Protein AF-0000000066667433 (afdb_homodimer)

Sequence (376 aa):
MRKLKLQVQTTVDGYMAGPNGEMDWMTFPWTNDVGAYITKIMEPVDTIVLGRNLAEGFIPTWASRTPEDGEDQETIDWMNNTPKVVISNSLTESPWENATVAGGDLAKIINDLKSQPGGDLIVYGGGTLVSALLAAELIDEIHLFVNATAIGTGLPVFAPGAYQRLRAVGATPFDCGIIALHFEPQRSMRKLKLQVQTTVDGYMAGPNGEMDWMTFPWTNDVGAYITKIMEPVDTIVLGRNLAEGFIPTWASRTPEDGEDQETIDWMNNTPKVVISNSLTESPWENATVAGGDLAKIINDLKSQPGGDLIVYGGGTLVSALLAAELIDEIHLFVNATAIGTGLPVFAPGAYQRLRAVGATPFDCGIIALHFEPQRS

Secondary structure (DSSP, 8-state):
-PPEEEEEEE-TTSEEE-TT---TT---SPPHHHHHHHHHHHTTEEEEEEEHHHHHHHHHHHHH--GGGT--HHHHHHHHHS-EEEE-SS-SS-SSTTEEEE-S-HHHHHHHHHHSSSSEEEE---HHHHHHHHHTT--SEEEEEE-SEE-SSSEESSPTT--EEEEEEEEEE-TTS-EEEEEEE---/-PPEEEEEEE-TTSEEE-TT---TT---SPPHHHHHHHHHHHTTEEEEEEEHHHHHHHHHHHHH--GGGT--HHHHHHHHHS-EEEE-SS-SS-SSTTEEEE-S-HHHHHHHHHHSSSSEEEE---HHHHHHHHHTT--SEEEEEE-SEE-SSSEESSPTT--EEEEEEEEEE-TTS-EEEEEEE---

Radius of gyration: 22.84 Å; Cα contacts (8 Å, |Δi|>4): 811; chains: 2; bounding box: 44×68×52 Å

Organism: Nocardia brasiliensis (strain ATCC 700358 / HUJEG-1) (NCBI:txid1133849)

pLDDT: mean 95.88, std 4.21, range [58.88, 98.88]

Foldseek 3Di:
DAAEEEAAEAAPVFARAFAVRHDVLDFDDFDVVVVVVVCVVCVQAQEEEEEDVCCVVPQVVLVPDDVVVVDDPVVSCSSNQRAYEYEDPVDPADPGPNYGYDYDDPQVVLVVVRPDDGGHYYYHDDLVNQQVCVLVVRHFKYKYWYRHDDDPHRRGNHDPPDDWAWAWDDWDAGPSGIIITMIGTDDD/DAAEEEDAEAAPVFARAFAVRHDVLDFDDADVVVVVVVCVVCVQAQEEEEEPVCCVVPQVVLVPDDVVVVDDPVVSCSSNQRAYEYEDPVDPADPGPNYGYDYDDPLVVLVVVRPDDGGHYYYHDDLVVQQVCVLVVSHFKYKYWYRHDDDPHRRGNHDPPDDWAWAWDDWDAGPRGIIITMIGTDDD

InterPro domains:
  IPR002734 Bacterial bifunctional deaminase-reductase, C-terminal [PF01872] (3-179)
  IPR024072 Dihydrofolate reductase-like domain superfamily [G3DSA:3.40.430.10] (2-183)
  IPR024072 Dihydrofolate reductase-like domain superfamily [SSF53597] (2-186)
  IPR050765 Riboflavin Biosynthesis HTP Reductase [PTHR38011] (2-162)

Structure (mmCIF, N/CA/C/O backbone):
data_AF-0000000066667433-model_v1
#
loop_
_entity.id
_entity.type
_entity.pdbx_description
1 polymer 'Bifunctional deaminase-reductase-like protein'
#
loop_
_atom_site.group_PDB
_atom_site.id
_atom_site.type_symbol
_atom_site.label_atom_id
_atom_site.label_alt_id
_atom_site.label_comp_id
_atom_site.label_asym_id
_atom_site.label_entity_id
_atom_site.label_seq_id
_atom_site.pdbx_PDB_ins_code
_atom_site.Cartn_x
_atom_site.Cartn_y
_atom_site.Cartn_z
_atom_site.occupancy
_atom_site.B_iso_or_equiv
_atom_site.auth_seq_id
_atom_site.auth_comp_id
_atom_site.auth_asym_id
_atom_site.auth_atom_id
_atom_site.pdbx_PDB_model_num
ATOM 1 N N . MET A 1 1 ? -16.281 -24.266 -1.059 1 89.81 1 MET A N 1
ATOM 2 C CA . MET A 1 1 ? -15.625 -23.953 -2.328 1 89.81 1 MET A CA 1
ATOM 3 C C . MET A 1 1 ? -14.164 -23.594 -2.111 1 89.81 1 MET A C 1
ATOM 5 O O . MET A 1 1 ? -13.82 -22.969 -1.101 1 89.81 1 MET A O 1
ATOM 9 N N . ARG A 1 2 ? -13.242 -24.016 -3.025 1 97.44 2 ARG A N 1
ATOM 10 C CA . ARG A 1 2 ? -11.82 -23.719 -2.984 1 97.44 2 ARG A CA 1
ATOM 11 C C . ARG A 1 2 ? -11.586 -22.203 -3.043 1 97.44 2 ARG A C 1
ATOM 13 O O . ARG A 1 2 ? -12.359 -21.469 -3.672 1 97.44 2 ARG A O 1
ATOM 20 N N . LYS A 1 3 ? -10.602 -21.766 -2.42 1 98.38 3 LYS A N 1
ATOM 21 C CA . LYS A 1 3 ? -10.258 -20.344 -2.486 1 98.38 3 LYS A CA 1
ATOM 22 C C . LYS A 1 3 ? -9.234 -20.094 -3.59 1 98.38 3 LYS A C 1
ATOM 24 O O . LYS A 1 3 ? -8.391 -20.938 -3.877 1 98.38 3 LYS A O 1
ATOM 29 N N . LEU A 1 4 ? -9.344 -18.984 -4.191 1 98.81 4 LEU A N 1
ATOM 30 C CA . LEU A 1 4 ? -8.305 -18.453 -5.062 1 98.81 4 LEU A CA 1
ATOM 31 C C . LEU A 1 4 ? -7.523 -17.344 -4.363 1 98.81 4 LEU A C 1
ATOM 33 O O . LEU A 1 4 ? -8.094 -16.297 -4.012 1 98.81 4 LEU A O 1
ATOM 37 N N . LYS A 1 5 ? -6.238 -17.578 -4.195 1 98.88 5 LYS A N 1
ATOM 38 C CA . LYS A 1 5 ? -5.352 -16.641 -3.516 1 98.88 5 LYS A CA 1
ATOM 39 C C . LYS A 1 5 ? -4.488 -15.867 -4.516 1 98.88 5 LYS A C 1
ATOM 41 O O . LYS A 1 5 ? -3.998 -16.453 -5.488 1 98.88 5 LYS A O 1
ATOM 46 N N . LEU A 1 6 ? -4.363 -14.641 -4.273 1 98.75 6 LEU A N 1
ATOM 47 C CA . LEU A 1 6 ? -3.402 -13.812 -4.992 1 98.75 6 LEU A CA 1
ATOM 48 C C . LEU A 1 6 ? -2.164 -13.547 -4.141 1 98.75 6 LEU A C 1
ATOM 50 O O . LEU A 1 6 ? -2.277 -13.141 -2.982 1 98.75 6 LEU A O 1
ATOM 54 N N . GLN A 1 7 ? -1.044 -13.836 -4.629 1 98.69 7 GLN A N 1
ATOM 55 C CA . GLN A 1 7 ? 0.238 -13.469 -4.035 1 98.69 7 GLN A CA 1
ATOM 56 C C . GLN A 1 7 ? 1.106 -12.711 -5.035 1 98.69 7 GLN A C 1
ATOM 58 O O . GLN A 1 7 ? 1.593 -13.289 -6.008 1 98.69 7 GLN A O 1
ATOM 63 N N . VAL A 1 8 ? 1.365 -11.422 -4.801 1 98.06 8 VAL A N 1
ATOM 64 C CA . VAL A 1 8 ? 2.158 -10.656 -5.754 1 98.06 8 VAL A CA 1
ATOM 65 C C . VAL A 1 8 ? 3.072 -9.688 -5.008 1 98.06 8 VAL A C 1
ATOM 67 O O . VAL A 1 8 ? 2.756 -9.258 -3.895 1 98.06 8 VAL A O 1
ATOM 70 N N . GLN A 1 9 ? 4.223 -9.469 -5.602 1 97.88 9 GLN A N 1
ATOM 71 C CA . GLN A 1 9 ? 5.078 -8.359 -5.184 1 97.88 9 GLN A CA 1
ATOM 72 C C . GLN A 1 9 ? 4.523 -7.023 -5.668 1 97.88 9 GLN A C 1
ATOM 74 O O . GLN A 1 9 ? 4.035 -6.922 -6.797 1 97.88 9 GLN A O 1
ATOM 79 N N . THR A 1 10 ? 4.594 -6.016 -4.828 1 98.19 10 THR A N 1
ATOM 80 C CA . THR A 1 10 ? 4.098 -4.703 -5.223 1 98.19 10 THR A CA 1
ATOM 81 C C . THR A 1 10 ? 5.012 -3.6 -4.703 1 98.19 10 THR A C 1
ATOM 83 O O . THR A 1 10 ? 5.73 -3.793 -3.721 1 98.19 10 THR A O 1
ATOM 86 N N . THR A 1 11 ? 5.012 -2.482 -5.445 1 98 11 THR A N 1
ATOM 87 C CA . THR A 1 11 ? 5.559 -1.239 -4.91 1 98 11 THR A CA 1
ATOM 88 C C . THR A 1 11 ? 4.621 -0.643 -3.863 1 98 11 THR A C 1
ATOM 90 O O . THR A 1 11 ? 3.477 -1.081 -3.725 1 98 11 THR A O 1
ATOM 93 N N . VAL A 1 12 ? 5.105 0.342 -3.129 1 98 12 VAL A N 1
ATOM 94 C CA . VAL A 1 12 ? 4.316 0.995 -2.09 1 98 12 VAL A CA 1
ATOM 95 C C . VAL A 1 12 ? 3.094 1.667 -2.713 1 98 12 VAL A C 1
ATOM 97 O O . VAL A 1 12 ? 2.029 1.731 -2.094 1 98 12 VAL A O 1
ATOM 100 N N . ASP A 1 13 ? 3.254 2.117 -3.934 1 96.88 13 ASP A N 1
ATOM 101 C CA . ASP A 1 13 ? 2.186 2.854 -4.598 1 96.88 13 ASP A CA 1
ATOM 102 C C . ASP A 1 13 ? 1.361 1.936 -5.5 1 96.88 13 ASP A C 1
ATOM 104 O O . ASP A 1 13 ? 0.589 2.408 -6.336 1 96.88 13 ASP A O 1
ATOM 108 N N . GLY A 1 14 ? 1.491 0.58 -5.406 1 96.31 14 GLY A N 1
ATOM 109 C CA . GLY A 1 14 ? 0.438 -0.327 -5.836 1 96.31 14 GLY A CA 1
ATOM 110 C C . GLY A 1 14 ? 0.705 -0.952 -7.191 1 96.31 14 GLY A C 1
ATOM 111 O O . GLY A 1 14 ? -0.211 -1.468 -7.832 1 96.31 14 GLY A O 1
ATOM 112 N N . TYR A 1 15 ? 1.963 -0.914 -7.633 1 96.25 15 TYR A N 1
ATOM 113 C CA . TYR A 1 15 ? 2.273 -1.488 -8.938 1 96.25 15 TYR A CA 1
ATOM 114 C C . TYR A 1 15 ? 2.965 -2.838 -8.789 1 96.25 15 TYR A C 1
ATOM 116 O O . TYR A 1 15 ? 3.814 -3.014 -7.914 1 96.25 15 TYR A O 1
ATOM 124 N N . MET A 1 16 ? 2.584 -3.771 -9.641 1 96.44 16 MET A N 1
ATOM 125 C CA . MET A 1 16 ? 3.217 -5.086 -9.602 1 96.44 16 MET A CA 1
ATOM 126 C C . MET A 1 16 ? 4.375 -5.164 -10.594 1 96.44 16 MET A C 1
ATOM 128 O O . MET A 1 16 ? 5.137 -6.133 -10.594 1 96.44 16 MET A O 1
ATOM 132 N N . ALA A 1 17 ? 4.473 -4.195 -11.477 1 95.75 17 ALA A N 1
ATOM 133 C CA . ALA A 1 17 ? 5.586 -4.059 -12.414 1 95.75 17 ALA A CA 1
ATOM 134 C C . ALA A 1 17 ? 5.645 -2.648 -12.992 1 95.75 17 ALA A C 1
ATOM 136 O O . ALA A 1 17 ? 4.672 -1.895 -12.906 1 95.75 17 ALA A O 1
ATOM 137 N N . GLY A 1 18 ? 6.824 -2.309 -13.539 1 94.75 18 GLY A N 1
ATOM 138 C CA . GLY A 1 18 ? 6.898 -1.088 -14.328 1 94.75 18 GLY A CA 1
ATOM 139 C C . GLY A 1 18 ? 6.102 -1.158 -15.617 1 94.75 18 GLY A C 1
ATOM 140 O O . GLY A 1 18 ? 5.473 -2.178 -15.906 1 94.75 18 GLY A O 1
ATOM 141 N N . PRO A 1 19 ? 6.129 -0.089 -16.391 1 93.25 19 PRO A N 1
ATOM 142 C CA . PRO A 1 19 ? 5.324 -0.012 -17.609 1 93.25 19 PRO A CA 1
ATOM 143 C C . PRO A 1 19 ? 5.684 -1.095 -18.625 1 93.25 19 PRO A C 1
ATOM 145 O O . PRO A 1 19 ? 4.836 -1.517 -19.422 1 93.25 19 PRO A O 1
ATOM 148 N N . ASN A 1 20 ? 6.895 -1.567 -18.578 1 92.81 20 ASN A N 1
ATOM 149 C CA . ASN A 1 20 ? 7.34 -2.592 -19.516 1 92.81 20 ASN A CA 1
ATOM 150 C C . ASN A 1 20 ? 7.648 -3.906 -18.812 1 92.81 20 ASN A C 1
ATOM 152 O O . ASN A 1 20 ? 8.469 -4.695 -19.281 1 92.81 20 ASN A O 1
ATOM 156 N N . GLY A 1 21 ? 7.074 -3.994 -17.641 1 92.69 21 GLY A N 1
ATOM 157 C CA . GLY A 1 21 ? 7.246 -5.242 -16.922 1 92.69 21 GLY A CA 1
ATOM 158 C C . GLY A 1 21 ? 8.477 -5.246 -16.031 1 92.69 21 GLY A C 1
ATOM 159 O O . GLY A 1 21 ? 8.859 -6.293 -15.492 1 92.69 21 GLY A O 1
ATOM 160 N N . GLU A 1 22 ? 9.156 -4.094 -15.867 1 94.31 22 GLU A N 1
ATOM 161 C CA . GLU A 1 22 ? 10.344 -3.992 -15.031 1 94.31 22 GLU A CA 1
ATOM 162 C C . GLU A 1 22 ? 10.039 -4.379 -13.586 1 94.31 22 GLU A C 1
ATOM 164 O O . GLU A 1 22 ? 8.992 -4.02 -13.055 1 94.31 22 GLU A O 1
ATOM 169 N N . MET A 1 23 ? 11.008 -5.152 -13.008 1 94.81 23 MET A N 1
ATOM 170 C CA . MET A 1 23 ? 10.875 -5.59 -11.617 1 94.81 23 MET A CA 1
ATOM 171 C C . MET A 1 23 ? 12.094 -5.18 -10.797 1 94.81 23 MET A C 1
ATOM 1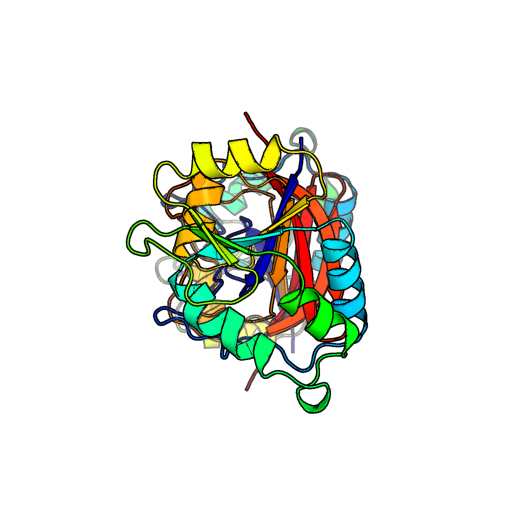73 O O . MET A 1 23 ? 12.391 -5.793 -9.773 1 94.81 23 MET A O 1
ATOM 177 N N . ASP A 1 24 ? 12.852 -4.215 -11.258 1 95.44 24 ASP A N 1
ATOM 178 C CA . ASP A 1 24 ? 14.125 -3.832 -10.656 1 95.44 24 ASP A CA 1
ATOM 179 C C . ASP A 1 24 ? 13.914 -3.109 -9.328 1 95.44 24 ASP A C 1
ATOM 181 O O . ASP A 1 24 ? 14.875 -2.773 -8.633 1 95.44 24 ASP A O 1
ATOM 185 N N . TRP A 1 25 ? 12.703 -2.93 -8.875 1 97 25 TRP A N 1
ATOM 186 C CA . TRP A 1 25 ? 12.367 -2.266 -7.621 1 97 25 TRP A CA 1
ATOM 187 C C . TRP A 1 25 ? 12.258 -3.275 -6.48 1 97 25 TRP A C 1
ATOM 189 O O . TRP A 1 25 ? 12.125 -2.896 -5.316 1 97 25 TRP A O 1
ATOM 199 N N . MET A 1 26 ? 12.32 -4.535 -6.746 1 97 26 MET A N 1
ATOM 200 C CA . MET A 1 26 ? 12.141 -5.59 -5.754 1 97 26 MET A CA 1
ATOM 201 C C . MET A 1 26 ? 13.32 -5.648 -4.793 1 97 26 MET A C 1
ATOM 203 O O . MET A 1 26 ? 14.461 -5.426 -5.195 1 97 26 MET A O 1
ATOM 207 N N . THR A 1 27 ? 12.984 -6.047 -3.604 1 95 27 THR A N 1
ATOM 208 C CA . THR A 1 27 ? 13.977 -6.172 -2.537 1 95 27 THR A CA 1
ATOM 209 C C . THR A 1 27 ? 14.539 -7.59 -2.49 1 95 27 THR A C 1
ATOM 211 O O . THR A 1 27 ? 13.789 -8.555 -2.359 1 95 27 THR A O 1
ATOM 214 N N . PHE A 1 28 ? 15.797 -7.68 -2.547 1 93.12 28 PHE A N 1
ATOM 215 C CA . PHE A 1 28 ? 16.547 -8.914 -2.352 1 93.12 28 PHE A CA 1
ATOM 216 C C . PHE A 1 28 ? 17.781 -8.672 -1.481 1 93.12 28 PHE A C 1
ATOM 218 O O . PHE A 1 28 ? 18.266 -7.543 -1.404 1 93.12 28 PHE A O 1
ATOM 225 N N . PRO A 1 29 ? 18.328 -9.742 -0.828 1 94.12 29 PRO A N 1
ATOM 226 C CA . PRO A 1 29 ? 17.75 -11.086 -0.704 1 94.12 29 PRO A CA 1
ATOM 227 C C . PRO A 1 29 ? 16.578 -11.141 0.274 1 94.12 29 PRO A C 1
ATOM 229 O O . PRO A 1 29 ? 16.516 -10.328 1.203 1 94.12 29 PRO A O 1
ATOM 232 N N . TRP A 1 30 ? 15.758 -12.07 0.082 1 95.12 30 TRP A N 1
ATOM 233 C CA . TRP A 1 30 ? 14.703 -12.352 1.046 1 95.12 30 TRP A CA 1
ATOM 234 C C . TRP A 1 30 ? 15.266 -13.016 2.297 1 95.12 30 TRP A C 1
ATOM 236 O O . TRP A 1 30 ? 16.234 -13.766 2.223 1 95.12 30 TRP A O 1
ATOM 246 N N . THR A 1 31 ? 14.625 -12.68 3.406 1 96.12 31 THR A N 1
ATOM 247 C CA . THR A 1 31 ? 14.969 -13.336 4.664 1 96.12 31 THR A CA 1
ATOM 248 C C . THR A 1 31 ? 14.102 -14.562 4.887 1 96.12 31 THR A C 1
ATOM 250 O O . THR A 1 31 ? 13.102 -14.766 4.184 1 96.12 31 THR A O 1
ATOM 253 N N . ASN A 1 32 ? 14.438 -15.391 5.848 1 95 32 ASN A N 1
ATOM 254 C CA . ASN A 1 32 ? 13.766 -16.656 6.086 1 95 32 ASN A CA 1
ATOM 255 C C . ASN A 1 32 ? 12.289 -16.469 6.43 1 95 32 ASN A C 1
ATOM 257 O O . ASN A 1 32 ? 11.453 -17.312 6.094 1 95 32 ASN A O 1
ATOM 261 N N . ASP A 1 33 ? 12.016 -15.398 7.051 1 97.5 33 ASP A N 1
ATOM 262 C CA . ASP A 1 33 ? 10.648 -15.164 7.492 1 97.5 33 ASP A CA 1
ATOM 263 C C . ASP A 1 33 ? 9.719 -14.953 6.297 1 97.5 33 ASP A C 1
ATOM 265 O O . ASP A 1 33 ? 8.531 -15.305 6.355 1 97.5 33 ASP A O 1
ATOM 269 N N . VAL A 1 34 ? 10.188 -14.422 5.148 1 96.31 34 VAL A N 1
ATOM 270 C CA . VAL A 1 34 ? 9.406 -14.344 3.922 1 96.31 34 VAL A CA 1
ATOM 271 C C . VAL A 1 34 ? 9.047 -15.758 3.453 1 96.31 34 VAL A C 1
ATOM 273 O O . VAL A 1 34 ? 7.887 -16.047 3.164 1 96.31 34 VAL A O 1
ATOM 276 N N . GLY A 1 35 ? 10.078 -16.562 3.41 1 94.81 35 GLY A N 1
ATOM 277 C CA . GLY A 1 35 ? 9.867 -17.938 2.984 1 94.81 35 GLY A CA 1
ATOM 278 C C . GLY A 1 35 ? 8.844 -18.672 3.828 1 94.81 35 GLY A C 1
ATOM 279 O O . GLY A 1 35 ? 7.988 -19.375 3.297 1 94.81 35 GLY A O 1
ATOM 280 N N . ALA A 1 36 ? 8.953 -18.5 5.141 1 96.44 36 ALA A N 1
ATOM 281 C CA . ALA A 1 36 ? 8.008 -19.125 6.055 1 96.44 36 ALA A CA 1
ATOM 282 C C . ALA A 1 36 ? 6.582 -18.656 5.781 1 96.44 36 ALA A C 1
ATOM 284 O O . ALA A 1 36 ? 5.641 -19.453 5.809 1 96.44 36 ALA A O 1
ATOM 285 N N . TYR A 1 37 ? 6.43 -17.438 5.562 1 98 37 TYR A N 1
ATOM 286 C CA . TYR A 1 37 ? 5.129 -16.859 5.25 1 98 37 TYR A CA 1
ATOM 287 C C . TYR A 1 37 ? 4.574 -17.438 3.953 1 98 37 TYR A C 1
ATOM 289 O O . TYR A 1 37 ? 3.41 -17.844 3.896 1 98 37 TYR A O 1
ATOM 297 N N . ILE A 1 38 ? 5.379 -17.484 2.963 1 97.44 38 ILE A N 1
ATOM 298 C CA . ILE A 1 38 ? 4.984 -18 1.653 1 97.44 38 ILE A CA 1
ATOM 299 C C . ILE A 1 38 ? 4.621 -19.484 1.763 1 97.44 38 ILE A C 1
ATOM 301 O O . ILE A 1 38 ? 3.621 -19.922 1.195 1 97.44 38 ILE A O 1
ATOM 305 N N . THR A 1 39 ? 5.41 -20.203 2.516 1 96.81 39 THR A N 1
ATOM 306 C CA . THR A 1 39 ? 5.145 -21.609 2.727 1 96.81 39 THR A CA 1
ATOM 307 C C . THR A 1 39 ? 3.756 -21.828 3.324 1 96.81 39 THR A C 1
ATOM 309 O O . THR A 1 39 ? 3.025 -22.719 2.912 1 96.81 39 THR A O 1
ATOM 312 N N . LYS A 1 40 ? 3.377 -21.016 4.219 1 97.81 40 LYS A N 1
ATOM 313 C CA . LYS A 1 40 ? 2.059 -21.094 4.844 1 97.81 40 LYS A CA 1
ATOM 314 C C . LYS A 1 40 ? 0.951 -20.844 3.824 1 97.81 40 LYS A C 1
ATOM 316 O O . LYS A 1 40 ? -0.092 -21.5 3.855 1 97.81 40 LYS A O 1
ATOM 321 N N . ILE A 1 41 ? 1.139 -19.875 2.928 1 98.12 41 ILE A N 1
ATOM 322 C CA . ILE A 1 41 ? 0.166 -19.578 1.881 1 98.12 41 ILE A CA 1
ATOM 323 C C . ILE A 1 41 ? 0.028 -20.781 0.955 1 98.12 41 ILE A C 1
ATOM 325 O O . ILE A 1 41 ? -1.079 -21.125 0.536 1 98.12 41 ILE A O 1
ATOM 329 N N . MET A 1 42 ? 1.104 -21.422 0.671 1 98.12 42 MET A N 1
ATOM 330 C CA . MET A 1 42 ? 1.188 -22.484 -0.333 1 98.12 42 MET A CA 1
ATOM 331 C C . MET A 1 42 ? 0.627 -23.797 0.209 1 98.12 42 MET A C 1
ATOM 333 O O . MET A 1 42 ? 0.159 -24.641 -0.558 1 98.12 42 MET A O 1
ATOM 337 N N . GLU A 1 43 ? 0.668 -23.969 1.472 1 97.81 43 GLU A N 1
ATOM 338 C CA . GLU A 1 43 ? 0.379 -25.25 2.123 1 97.81 43 GLU A CA 1
ATOM 339 C C . GLU A 1 43 ? -0.956 -25.812 1.65 1 97.81 43 GLU A C 1
ATOM 341 O O . GLU A 1 43 ? -1.031 -26.984 1.247 1 97.81 43 GLU A O 1
ATOM 346 N N . PRO A 1 44 ? -1.977 -25.047 1.608 1 98.38 44 PRO A N 1
ATOM 347 C CA . PRO A 1 44 ? -3.268 -25.609 1.205 1 98.38 44 PRO A CA 1
ATOM 348 C C . PRO A 1 44 ? -3.471 -25.594 -0.309 1 98.38 44 PRO A C 1
ATOM 350 O O . PRO A 1 44 ? -4.523 -26.016 -0.798 1 98.38 44 PRO A O 1
ATOM 353 N N . VAL A 1 45 ? -2.551 -25.141 -1.106 1 98.75 45 VAL A N 1
ATOM 354 C CA . VAL A 1 45 ? -2.717 -24.906 -2.537 1 98.75 45 VAL A CA 1
ATOM 355 C C . VAL A 1 45 ? -2.346 -26.172 -3.312 1 98.75 45 VAL A C 1
ATOM 357 O O . VAL A 1 45 ? -1.326 -26.797 -3.029 1 98.75 45 VAL A O 1
ATOM 360 N N . ASP A 1 46 ? -3.203 -26.469 -4.25 1 98.56 46 ASP A N 1
ATOM 361 C CA . ASP A 1 46 ? -2.84 -27.625 -5.07 1 98.56 46 ASP A CA 1
ATOM 362 C C . ASP A 1 46 ? -2.945 -27.297 -6.555 1 98.56 46 ASP A C 1
ATOM 364 O O . ASP A 1 46 ? -2.836 -28.188 -7.402 1 98.56 46 ASP A O 1
ATOM 368 N N . THR A 1 47 ? -3.186 -26.016 -6.93 1 98.81 47 THR A N 1
ATOM 369 C CA . THR A 1 47 ? -3.279 -25.594 -8.32 1 98.81 47 THR A CA 1
ATOM 370 C C . THR A 1 47 ? -2.787 -24.156 -8.492 1 98.81 47 THR A C 1
ATOM 372 O O . THR A 1 47 ? -3.162 -23.281 -7.719 1 98.81 47 THR A O 1
ATOM 375 N N . ILE A 1 48 ? -1.929 -23.969 -9.469 1 98.81 48 ILE A N 1
ATOM 376 C CA . ILE A 1 48 ? -1.449 -22.625 -9.828 1 98.81 48 ILE A CA 1
ATOM 377 C C . ILE A 1 48 ? -2.152 -22.156 -11.094 1 98.81 48 ILE A C 1
ATOM 379 O O . ILE A 1 48 ? -2.223 -22.875 -12.086 1 98.81 48 ILE A O 1
ATOM 383 N N . VAL A 1 49 ? -2.736 -21.016 -11.055 1 98.81 49 VAL A N 1
ATOM 384 C CA . VAL A 1 49 ? -3.385 -20.391 -12.203 1 98.81 49 VAL A CA 1
ATOM 385 C C . VAL A 1 49 ? -2.475 -19.312 -12.789 1 98.81 49 VAL A C 1
ATOM 387 O O . VAL A 1 49 ? -2.002 -18.438 -12.062 1 98.81 49 VAL A O 1
ATOM 390 N N . LEU A 1 50 ? -2.225 -19.375 -14.109 1 98.38 50 LEU A N 1
ATOM 391 C CA . LEU A 1 50 ? -1.322 -18.438 -14.773 1 98.38 50 LEU A CA 1
ATOM 392 C C . LEU A 1 50 ? -1.969 -17.859 -16.031 1 98.38 50 LEU A C 1
ATOM 394 O O . LEU A 1 50 ? -2.717 -18.547 -16.719 1 98.38 50 LEU A O 1
ATOM 398 N N . GLY A 1 51 ? -1.669 -16.609 -16.266 1 97 51 GLY A N 1
ATOM 399 C CA . GLY A 1 51 ? -1.854 -16.125 -17.625 1 97 51 GLY A CA 1
ATOM 400 C C . GLY A 1 51 ? -0.772 -16.594 -18.578 1 97 51 GLY A C 1
ATOM 401 O O . GLY A 1 51 ? 0.344 -16.906 -18.156 1 97 51 GLY A O 1
ATOM 402 N N . ARG A 1 52 ? -1.003 -16.484 -19.766 1 95.38 52 ARG A N 1
ATOM 403 C CA . ARG A 1 52 ? -0.082 -17 -20.766 1 95.38 52 ARG A CA 1
ATOM 404 C C . ARG A 1 52 ? 1.257 -16.281 -20.719 1 95.38 52 ARG A C 1
ATOM 406 O O . ARG A 1 52 ? 2.314 -16.906 -20.719 1 95.38 52 ARG A O 1
ATOM 413 N N . ASN A 1 53 ? 1.226 -14.945 -20.734 1 93.19 53 ASN A N 1
ATOM 414 C CA . ASN A 1 53 ? 2.461 -14.172 -20.766 1 93.19 53 ASN A CA 1
ATOM 415 C C . ASN A 1 53 ? 3.371 -14.523 -19.594 1 93.19 53 ASN A C 1
ATOM 417 O O . ASN A 1 53 ? 4.57 -14.734 -19.766 1 93.19 53 ASN A O 1
ATOM 421 N N . LEU A 1 54 ? 2.838 -14.617 -18.438 1 95.31 54 LEU A N 1
ATOM 422 C CA . LEU A 1 54 ? 3.641 -15 -17.281 1 95.31 54 LEU A CA 1
ATOM 423 C C . LEU A 1 54 ? 4.105 -16.453 -17.391 1 95.31 54 LEU A C 1
ATOM 425 O O . LEU A 1 54 ? 5.254 -16.766 -17.078 1 95.31 54 LEU A O 1
ATOM 429 N N . ALA A 1 55 ? 3.209 -17.328 -17.844 1 97 55 ALA A N 1
ATOM 430 C CA . ALA A 1 55 ? 3.543 -18.75 -17.969 1 97 55 ALA A CA 1
ATOM 431 C C . ALA A 1 55 ? 4.805 -18.938 -18.812 1 97 55 ALA A C 1
ATOM 433 O O . ALA A 1 55 ? 5.652 -19.781 -18.484 1 97 55 ALA A O 1
ATOM 434 N N . GLU A 1 56 ? 4.965 -18.234 -19.812 1 96.25 56 GLU A N 1
ATOM 435 C CA . GLU A 1 56 ? 6.066 -18.359 -20.766 1 96.25 56 GLU A CA 1
ATOM 436 C C . GLU A 1 56 ? 7.414 -18.125 -20.094 1 96.25 56 GLU A C 1
ATOM 438 O O . GLU A 1 56 ? 8.414 -18.75 -20.453 1 96.25 56 GLU A O 1
ATOM 443 N N . GLY A 1 57 ? 7.465 -17.297 -19.172 1 95.25 57 GLY A N 1
ATOM 444 C CA . GLY A 1 57 ? 8.695 -17.047 -18.422 1 95.25 57 GLY A CA 1
ATOM 445 C C . GLY A 1 57 ? 8.758 -17.828 -17.125 1 95.25 57 GLY A C 1
ATOM 446 O O . GLY A 1 57 ? 9.805 -18.375 -16.766 1 95.25 57 GLY A O 1
ATOM 447 N N . PHE A 1 58 ? 7.672 -17.922 -16.438 1 97.06 58 PHE A N 1
ATOM 448 C CA . PHE A 1 58 ? 7.547 -18.484 -15.094 1 97.06 58 PHE A CA 1
ATOM 449 C C . PHE A 1 58 ? 7.879 -19.969 -15.086 1 97.06 58 PHE A C 1
ATOM 451 O O . PHE A 1 58 ? 8.727 -20.406 -14.32 1 97.06 58 PHE A O 1
ATOM 458 N N . ILE A 1 59 ? 7.301 -20.75 -15.977 1 97.81 59 ILE A N 1
ATOM 459 C CA . ILE A 1 59 ? 7.387 -22.203 -15.922 1 97.81 59 ILE A CA 1
ATOM 460 C C . ILE A 1 59 ? 8.805 -22.641 -16.25 1 97.81 59 ILE A C 1
ATOM 462 O O . ILE A 1 59 ? 9.438 -23.375 -15.477 1 97.81 59 ILE A O 1
ATOM 466 N N . PRO A 1 60 ? 9.445 -22.094 -17.359 1 97.31 60 PRO A N 1
ATOM 467 C CA . PRO A 1 60 ? 10.828 -22.5 -17.641 1 97.31 60 PRO A CA 1
ATOM 468 C C . PRO A 1 60 ? 11.805 -22.031 -16.562 1 97.31 60 PRO A C 1
ATOM 470 O O . PRO A 1 60 ? 12.789 -22.719 -16.281 1 97.31 60 PRO A O 1
ATOM 473 N N . THR A 1 61 ? 11.547 -20.906 -16 1 96.62 61 THR A N 1
ATOM 474 C CA . THR A 1 61 ? 12.43 -20.391 -14.961 1 96.62 61 THR A CA 1
ATOM 475 C C . THR A 1 61 ? 12.461 -21.312 -13.758 1 96.62 61 THR A C 1
ATOM 477 O O . THR A 1 61 ? 13.531 -21.672 -13.266 1 96.62 61 THR A O 1
ATOM 480 N N . TRP A 1 62 ? 11.352 -21.688 -13.289 1 97.12 62 TRP A N 1
ATOM 481 C CA . TRP A 1 62 ? 11.305 -22.578 -12.133 1 97.12 62 TRP A CA 1
ATOM 482 C C . TRP A 1 62 ? 11.859 -23.953 -12.484 1 97.12 62 TRP A C 1
ATOM 484 O O . TRP A 1 62 ? 12.516 -24.594 -11.648 1 97.12 62 TRP A O 1
ATOM 494 N N . ALA A 1 63 ? 11.602 -24.422 -13.727 1 96.75 63 ALA A N 1
ATOM 495 C CA . ALA A 1 63 ? 12.094 -25.719 -14.156 1 96.75 63 ALA A CA 1
ATOM 496 C C . ALA A 1 63 ? 13.617 -25.766 -14.141 1 96.75 63 ALA A C 1
ATOM 498 O O . ALA A 1 63 ? 14.211 -26.828 -13.922 1 96.75 63 ALA A O 1
ATOM 499 N N . SER A 1 64 ? 14.234 -24.609 -14.336 1 96.75 64 SER A N 1
ATOM 500 C CA . SER A 1 64 ? 15.688 -24.547 -14.43 1 96.75 64 SER A CA 1
ATOM 501 C C . SER A 1 64 ? 16.312 -24.141 -13.102 1 96.75 64 SER A C 1
ATOM 503 O O . SER A 1 64 ? 17.547 -24.156 -12.953 1 96.75 64 SER A O 1
ATOM 505 N N . ARG A 1 65 ? 15.539 -23.828 -12.125 1 96.25 65 ARG A N 1
ATOM 506 C CA . ARG A 1 65 ? 16.047 -23.297 -10.859 1 96.25 65 ARG A CA 1
ATOM 507 C C . ARG A 1 65 ? 16.703 -24.406 -10.031 1 96.25 65 ARG A C 1
ATOM 509 O O . ARG A 1 65 ? 16.234 -25.547 -10.047 1 96.25 65 ARG A O 1
ATOM 516 N N . THR A 1 66 ? 17.797 -24.016 -9.328 1 95.69 66 THR A N 1
ATOM 517 C CA . THR A 1 66 ? 18.484 -24.859 -8.352 1 95.69 66 THR A CA 1
ATOM 518 C C . THR A 1 66 ? 18.656 -24.125 -7.023 1 95.69 66 THR A C 1
ATOM 520 O O . THR A 1 66 ? 18.469 -22.906 -6.961 1 95.69 66 THR A O 1
ATOM 523 N N . PRO A 1 67 ? 18.891 -24.875 -5.984 1 93.25 67 PRO A N 1
ATOM 524 C CA . PRO A 1 67 ? 19.094 -24.203 -4.699 1 93.25 67 PRO A CA 1
ATOM 525 C C . PRO A 1 67 ? 20.203 -23.156 -4.762 1 93.25 67 PRO A C 1
ATOM 527 O O . PRO A 1 67 ? 20.203 -22.219 -3.949 1 93.25 67 PRO A O 1
ATOM 530 N N . GLU A 1 68 ? 21.094 -23.203 -5.691 1 93.06 68 GLU A N 1
ATOM 531 C CA . GLU A 1 68 ? 22.156 -22.219 -5.871 1 93.06 68 GLU A CA 1
ATOM 532 C C . GLU A 1 68 ? 21.594 -20.859 -6.262 1 93.06 68 GLU A C 1
ATOM 534 O O . GLU A 1 68 ? 22.25 -19.828 -6.102 1 93.06 68 GLU A O 1
ATOM 539 N N . ASP A 1 69 ? 20.406 -20.891 -6.688 1 91.19 69 ASP A N 1
ATOM 540 C CA . ASP A 1 69 ? 19.75 -19.656 -7.109 1 91.19 69 ASP A CA 1
ATOM 541 C C . ASP A 1 69 ? 19.047 -18.969 -5.934 1 91.19 69 ASP A C 1
ATOM 543 O O . ASP A 1 69 ? 18.344 -17.984 -6.113 1 91.19 69 ASP A O 1
ATOM 547 N N . GLY A 1 70 ? 19.172 -19.531 -4.785 1 87.5 70 GLY A N 1
ATOM 548 C CA . GLY A 1 70 ? 18.672 -18.859 -3.592 1 87.5 70 GLY A CA 1
ATOM 549 C C . GLY A 1 70 ? 17.312 -19.391 -3.146 1 87.5 70 GLY A C 1
ATOM 550 O O . GLY A 1 70 ? 16.672 -18.797 -2.279 1 87.5 70 GLY A O 1
ATOM 551 N N . GLU A 1 71 ? 16.828 -20.422 -3.82 1 90.31 71 GLU A N 1
ATOM 552 C CA . GLU A 1 71 ? 15.578 -21.078 -3.459 1 90.31 71 GLU A CA 1
ATOM 553 C C . GLU A 1 71 ? 15.828 -22.453 -2.869 1 90.31 71 GLU A C 1
ATOM 555 O O . GLU A 1 71 ? 16.703 -23.188 -3.328 1 90.31 71 GLU A O 1
ATOM 560 N N . ASP A 1 72 ? 15.07 -22.766 -1.791 1 91.75 72 ASP A N 1
ATOM 561 C CA . ASP A 1 72 ? 15.242 -24.125 -1.252 1 91.75 72 ASP A CA 1
ATOM 562 C C . ASP A 1 72 ? 14.625 -25.172 -2.176 1 91.75 72 ASP A C 1
ATOM 564 O O . ASP A 1 72 ? 13.688 -24.859 -2.92 1 91.75 72 ASP A O 1
ATOM 568 N N . GLN A 1 73 ? 15.125 -26.344 -2.125 1 95.62 73 GLN A N 1
ATOM 569 C CA . GLN A 1 73 ? 14.711 -27.422 -3.023 1 95.62 73 GLN A CA 1
ATOM 570 C C . GLN A 1 73 ? 13.227 -27.719 -2.869 1 95.62 73 GLN A C 1
ATOM 572 O O . GLN A 1 73 ? 12.547 -28.031 -3.85 1 95.62 73 GLN A O 1
ATOM 577 N N . GLU A 1 74 ? 12.719 -27.656 -1.685 1 95.62 74 GLU A N 1
ATOM 578 C CA . GLU A 1 74 ? 11.312 -27.938 -1.424 1 95.62 74 GLU A CA 1
ATOM 579 C C . GLU A 1 74 ? 10.406 -26.984 -2.188 1 95.62 74 GLU A C 1
ATOM 581 O O . GLU A 1 74 ? 9.406 -27.391 -2.775 1 95.62 74 GLU A O 1
ATOM 586 N N . THR A 1 75 ? 10.766 -25.719 -2.176 1 95.69 75 THR A N 1
ATOM 587 C CA . THR A 1 75 ? 9.992 -24.703 -2.893 1 95.69 75 THR A CA 1
ATOM 588 C C . THR A 1 75 ? 10.07 -24.938 -4.398 1 95.69 75 THR A C 1
ATOM 590 O O . THR A 1 75 ? 9.055 -24.859 -5.098 1 95.69 75 THR A O 1
ATOM 593 N N . ILE A 1 76 ? 11.211 -25.219 -4.871 1 96.75 76 ILE A N 1
ATOM 594 C CA . ILE A 1 76 ? 11.422 -25.484 -6.293 1 96.75 76 ILE A CA 1
ATOM 595 C C . ILE A 1 76 ? 10.562 -26.672 -6.73 1 96.75 76 ILE A C 1
ATOM 597 O O . ILE A 1 76 ? 9.844 -26.578 -7.727 1 96.75 76 ILE A O 1
ATOM 601 N N . ASP A 1 77 ? 10.633 -27.719 -5.926 1 97.38 77 ASP A N 1
ATOM 602 C CA . ASP A 1 77 ? 9.844 -28.906 -6.227 1 97.38 77 ASP A CA 1
ATOM 603 C C . ASP A 1 77 ? 8.352 -28.594 -6.211 1 97.38 77 ASP A C 1
ATOM 605 O O . ASP A 1 77 ? 7.605 -29.047 -7.082 1 97.38 77 ASP A O 1
ATOM 609 N N . TRP A 1 78 ? 7.973 -27.891 -5.25 1 97.94 78 TRP A N 1
ATOM 610 C CA . TRP A 1 78 ? 6.559 -27.547 -5.133 1 97.94 78 TRP A CA 1
ATOM 611 C C . TRP A 1 78 ? 6.09 -26.75 -6.352 1 97.94 78 TRP A C 1
ATOM 613 O O . TRP A 1 78 ? 5.055 -27.078 -6.945 1 97.94 78 TRP A O 1
ATOM 623 N N . MET A 1 79 ? 6.855 -25.766 -6.762 1 97.75 79 MET A N 1
ATOM 624 C CA . MET A 1 79 ? 6.504 -24.922 -7.895 1 97.75 79 MET A CA 1
ATOM 625 C C . MET A 1 79 ? 6.41 -25.734 -9.18 1 97.75 79 MET A C 1
ATOM 627 O O . MET A 1 79 ? 5.516 -25.516 -9.992 1 97.75 79 MET A O 1
ATOM 631 N N . ASN A 1 80 ? 7.277 -26.641 -9.32 1 97.75 80 ASN A N 1
ATOM 632 C CA . ASN A 1 80 ? 7.328 -27.422 -10.555 1 97.75 80 ASN A CA 1
ATOM 633 C C . ASN A 1 80 ? 6.281 -28.531 -10.562 1 97.75 80 ASN A C 1
ATOM 635 O O . ASN A 1 80 ? 5.672 -28.812 -11.594 1 97.75 80 ASN A O 1
ATOM 639 N N . ASN A 1 81 ? 5.992 -29.078 -9.391 1 98.06 81 ASN A N 1
ATOM 640 C CA . ASN A 1 81 ? 5.148 -30.266 -9.328 1 98.06 81 ASN A CA 1
ATOM 641 C C . ASN A 1 81 ? 3.676 -29.891 -9.172 1 98.06 81 ASN A C 1
ATOM 643 O O . ASN A 1 81 ? 2.797 -30.734 -9.391 1 98.06 81 ASN A O 1
ATOM 647 N N . THR A 1 82 ? 3.395 -28.719 -8.734 1 98.56 82 THR A N 1
ATOM 648 C CA . THR A 1 82 ? 2.004 -28.297 -8.602 1 98.56 82 THR A CA 1
ATOM 649 C C . THR A 1 82 ? 1.373 -28.078 -9.977 1 98.56 82 THR A C 1
ATOM 651 O O . THR A 1 82 ? 1.91 -27.328 -10.805 1 98.56 82 THR A O 1
ATOM 654 N N . PRO A 1 83 ? 0.241 -28.75 -10.227 1 98.5 83 PRO A N 1
ATOM 655 C CA . PRO A 1 83 ? -0.431 -28.562 -11.516 1 98.5 83 PRO A CA 1
ATOM 656 C C . PRO A 1 83 ? -0.77 -27.109 -11.805 1 98.5 83 PRO A C 1
ATOM 658 O O . PRO A 1 83 ? -1.123 -26.359 -10.891 1 98.5 83 PRO A O 1
ATOM 661 N N . LYS A 1 84 ? -0.678 -26.781 -13.141 1 98.62 84 LYS A N 1
ATOM 662 C CA . LYS A 1 84 ? -0.956 -25.406 -13.562 1 98.62 84 LYS A CA 1
ATOM 663 C C . LYS A 1 84 ? -2.109 -25.359 -14.555 1 98.62 84 LYS A C 1
ATOM 665 O O . LYS A 1 84 ? -2.256 -26.266 -15.391 1 98.62 84 LYS A O 1
ATOM 670 N N . VAL A 1 85 ? -2.896 -24.375 -14.422 1 98.5 85 VAL A N 1
ATOM 671 C CA . VAL A 1 85 ? -3.883 -24 -15.43 1 98.5 85 VAL A CA 1
ATOM 672 C C . VAL A 1 85 ? -3.508 -22.656 -16.047 1 98.5 85 VAL A C 1
ATOM 674 O O . VAL A 1 85 ? -3.447 -21.641 -15.352 1 98.5 85 VAL A O 1
ATOM 677 N N . VAL A 1 86 ? -3.25 -22.656 -17.328 1 98.44 86 VAL A N 1
ATOM 678 C CA . VAL A 1 86 ? -2.877 -21.453 -18.047 1 98.44 86 VAL A CA 1
ATOM 679 C C . VAL A 1 86 ? -4.094 -20.891 -18.781 1 98.44 86 VAL A C 1
ATOM 681 O O . VAL A 1 86 ? -4.656 -21.547 -19.656 1 98.44 86 VAL A O 1
ATOM 684 N N . ILE A 1 87 ? -4.5 -19.719 -18.438 1 98.31 87 ILE A N 1
ATOM 685 C CA . ILE A 1 87 ? -5.625 -19.047 -19.078 1 98.31 87 ILE A CA 1
ATOM 686 C C . ILE A 1 87 ? -5.18 -18.438 -20.406 1 98.31 87 ILE A C 1
ATOM 688 O O . ILE A 1 87 ? -4.34 -17.531 -20.438 1 98.31 87 ILE A O 1
ATOM 692 N N . SER A 1 88 ? -5.711 -18.922 -21.469 1 97.31 88 SER A N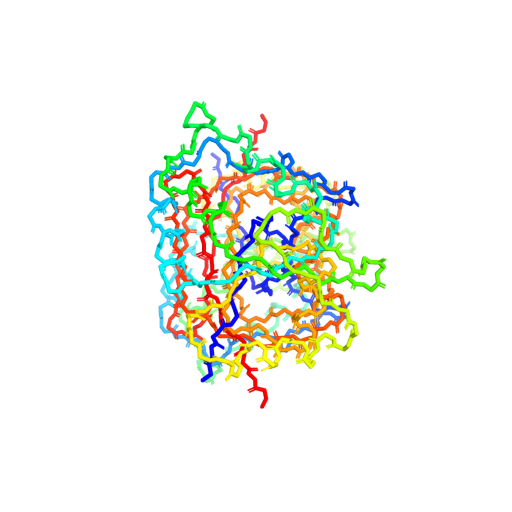 1
ATOM 693 C CA . SER A 1 88 ? -5.32 -18.438 -22.797 1 97.31 88 SER A CA 1
ATOM 694 C C . SER A 1 88 ? -6.367 -18.797 -23.844 1 97.31 88 SER A C 1
ATOM 696 O O . SER A 1 88 ? -6.891 -19.922 -23.844 1 97.31 88 SER A O 1
ATOM 698 N N . ASN A 1 89 ? -6.637 -17.812 -24.656 1 95.94 89 ASN A N 1
ATOM 699 C CA . ASN A 1 89 ? -7.527 -18.078 -25.781 1 95.94 89 ASN A CA 1
ATOM 700 C C . ASN A 1 89 ? -6.75 -18.422 -27.047 1 95.94 89 ASN A C 1
ATOM 702 O O . ASN A 1 89 ? -7.332 -18.844 -28.047 1 95.94 89 ASN A O 1
ATOM 706 N N . SER A 1 90 ? -5.488 -18.172 -27 1 94.88 90 SER A N 1
ATOM 707 C CA . SER A 1 90 ? -4.688 -18.375 -28.203 1 94.88 90 SER A CA 1
ATOM 708 C C . SER A 1 90 ? -3.986 -19.734 -28.172 1 94.88 90 SER A C 1
ATOM 710 O O . SER A 1 90 ? -3.672 -20.297 -29.234 1 94.88 90 SER A O 1
ATOM 712 N N . LEU A 1 91 ? -3.736 -20.281 -27.016 1 93.69 91 LEU A N 1
ATOM 713 C CA . LEU A 1 91 ? -3.131 -21.594 -26.891 1 93.69 91 LEU A CA 1
ATOM 714 C C . LEU A 1 91 ? -4.199 -22.688 -26.875 1 93.69 91 LEU A C 1
ATOM 716 O O . LEU A 1 91 ? -5.207 -22.562 -26.172 1 93.69 91 LEU A O 1
ATOM 720 N N . THR A 1 92 ? -4.031 -23.734 -27.656 1 90.12 92 THR A N 1
ATOM 721 C CA . THR A 1 92 ? -4.992 -24.828 -27.703 1 90.12 92 THR A CA 1
ATOM 722 C C . THR A 1 92 ? -4.512 -26 -26.859 1 90.12 92 THR A C 1
ATOM 724 O O . THR A 1 92 ? -5.312 -26.844 -26.438 1 90.12 92 THR A O 1
ATOM 727 N N . GLU A 1 93 ? -3.188 -26.078 -26.703 1 94.12 93 GLU A N 1
ATOM 728 C CA . GLU A 1 93 ? -2.576 -27.109 -25.859 1 94.12 93 GLU A CA 1
ATOM 729 C C . GLU A 1 93 ? -1.371 -26.562 -25.109 1 94.12 93 GLU A C 1
ATOM 731 O O . GLU A 1 93 ? -0.732 -25.609 -25.562 1 94.12 93 GLU A O 1
ATOM 736 N N . SER A 1 94 ? -1.046 -27.172 -24.016 1 96.06 94 SER A N 1
ATOM 737 C CA . SER A 1 94 ? 0.067 -26.703 -23.188 1 96.06 94 SER A CA 1
ATOM 738 C C . SER A 1 94 ? 1.403 -27.188 -23.75 1 96.06 94 SER A C 1
ATOM 740 O O . SER A 1 94 ? 1.579 -28.375 -24.016 1 96.06 94 SER A O 1
ATOM 742 N N . PRO A 1 95 ? 2.309 -26.297 -23.953 1 95.94 95 PRO A N 1
ATOM 743 C CA . PRO A 1 95 ? 3.666 -26.734 -24.297 1 95.94 95 PRO A CA 1
ATOM 744 C C . PRO A 1 95 ? 4.492 -27.109 -23.062 1 95.94 95 PRO A C 1
ATOM 746 O O . PRO A 1 95 ? 5.652 -27.5 -23.188 1 95.94 95 PRO A O 1
ATOM 749 N N . TRP A 1 96 ? 3.936 -26.969 -21.859 1 96.25 96 TRP A N 1
ATOM 750 C CA . TRP A 1 96 ? 4.641 -27.203 -20.609 1 96.25 96 TRP A CA 1
ATOM 751 C C . TRP A 1 96 ? 4.16 -28.484 -19.953 1 96.25 96 TRP A C 1
ATOM 753 O O . TRP A 1 96 ? 2.988 -28.859 -20.062 1 96.25 96 TRP A O 1
ATOM 763 N N . GLU A 1 97 ? 5.059 -29.125 -19.219 1 92.75 97 GLU A N 1
ATOM 764 C CA . GLU A 1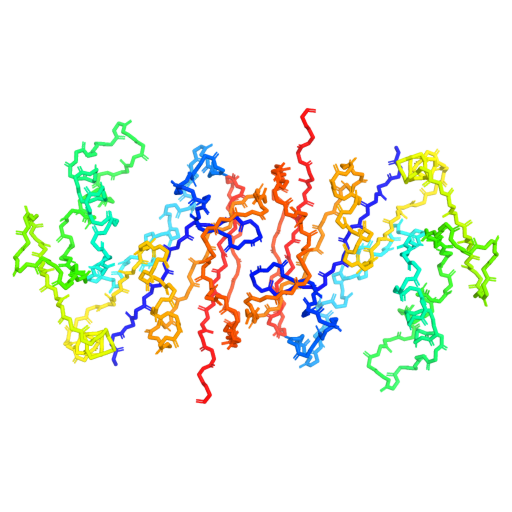 97 ? 4.684 -30.281 -18.406 1 92.75 97 GLU A CA 1
ATOM 765 C C . GLU A 1 97 ? 3.811 -29.859 -17.219 1 92.75 97 GLU A C 1
ATOM 767 O O . GLU A 1 97 ? 3.998 -28.781 -16.656 1 92.75 97 GLU A O 1
ATOM 772 N N . ASN A 1 98 ? 2.879 -30.719 -16.859 1 96.19 98 ASN A N 1
ATOM 773 C CA . ASN A 1 98 ? 2.062 -30.531 -15.664 1 96.19 98 ASN A CA 1
ATOM 774 C C . ASN A 1 98 ? 1.234 -29.266 -15.742 1 96.19 98 ASN A C 1
ATOM 776 O O . ASN A 1 98 ? 1.044 -28.578 -14.742 1 96.19 98 ASN A O 1
ATOM 780 N N . ALA A 1 99 ? 0.86 -28.828 -17.016 1 97.81 99 ALA A N 1
ATOM 781 C CA . ALA A 1 99 ? 0.053 -27.625 -17.234 1 97.81 99 ALA A CA 1
ATOM 782 C C . ALA A 1 99 ? -1.056 -27.906 -18.25 1 97.81 99 ALA A C 1
ATOM 784 O O . ALA A 1 99 ? -0.844 -28.609 -19.25 1 97.81 99 ALA A O 1
ATOM 785 N N . THR A 1 100 ? -2.205 -27.406 -18.016 1 97.81 100 THR A N 1
ATOM 786 C CA . THR A 1 100 ? -3.314 -27.422 -18.953 1 97.81 100 THR A CA 1
ATOM 787 C C . THR A 1 100 ? -3.695 -26 -19.375 1 97.81 100 THR A C 1
ATOM 789 O O . THR A 1 100 ? -3.371 -25.047 -18.688 1 97.81 100 THR A O 1
ATOM 792 N N . VAL A 1 101 ? -4.328 -25.906 -20.547 1 98.12 101 VAL A N 1
ATOM 793 C CA . VAL A 1 101 ? -4.754 -24.609 -21.047 1 98.12 101 VAL A CA 1
ATOM 794 C C . VAL A 1 101 ? -6.273 -24.5 -20.984 1 98.12 101 VAL A C 1
ATOM 796 O O . VAL A 1 101 ? -6.988 -25.453 -21.312 1 98.12 101 VAL A O 1
ATOM 799 N N . ALA A 1 102 ? -6.742 -23.453 -20.484 1 97.44 102 ALA A N 1
ATOM 800 C CA . ALA A 1 102 ? -8.172 -23.156 -20.453 1 97.44 102 ALA A CA 1
ATOM 801 C C . ALA A 1 102 ? -8.469 -21.812 -21.141 1 97.44 102 ALA A C 1
ATOM 803 O O . ALA A 1 102 ? -7.848 -20.797 -20.812 1 97.44 102 ALA A O 1
ATOM 804 N N . GLY A 1 103 ? -9.391 -21.766 -22.078 1 96.31 103 GLY A N 1
ATOM 805 C CA . GLY A 1 103 ? -9.812 -20.562 -22.781 1 96.31 103 GLY A CA 1
ATOM 806 C C . GLY A 1 103 ? -11.305 -20.312 -22.672 1 96.31 103 GLY A C 1
ATOM 807 O O . GLY A 1 103 ? -12.078 -21.234 -22.391 1 96.31 103 GLY A O 1
ATOM 808 N N . GLY A 1 104 ? -11.711 -19.062 -22.906 1 96 104 GLY A N 1
ATOM 809 C CA . GLY A 1 104 ? -13.117 -18.703 -22.828 1 96 104 GLY A CA 1
ATOM 810 C C . GLY A 1 104 ? -13.43 -17.75 -21.672 1 96 104 GLY A C 1
ATOM 811 O O . GLY A 1 104 ? -12.68 -16.812 -21.422 1 96 104 GLY A O 1
ATOM 812 N N . ASP A 1 105 ? -14.617 -18.031 -21.047 1 97.69 105 ASP A N 1
ATOM 813 C CA . ASP A 1 105 ? -15.102 -17.141 -19.984 1 97.69 105 ASP A CA 1
ATOM 814 C C . ASP A 1 105 ? -14.312 -17.344 -18.703 1 97.69 105 ASP A C 1
ATOM 816 O O . ASP A 1 105 ? -14.398 -18.406 -18.078 1 97.69 105 ASP A O 1
ATOM 820 N N . LEU A 1 106 ? -13.617 -16.312 -18.359 1 97.81 106 LEU A N 1
ATOM 821 C CA . LEU A 1 106 ? -12.734 -16.375 -17.188 1 97.81 106 LEU A CA 1
ATOM 822 C C . LEU A 1 106 ? -13.508 -16.766 -15.938 1 97.81 106 LEU A C 1
ATOM 824 O O . LEU A 1 106 ? -13.07 -17.625 -15.172 1 97.81 106 LEU A O 1
ATOM 828 N N . ALA A 1 107 ? -14.617 -16.156 -15.68 1 98.06 107 ALA A N 1
ATOM 829 C CA . ALA A 1 107 ? -15.422 -16.438 -14.5 1 98.06 107 ALA A CA 1
AT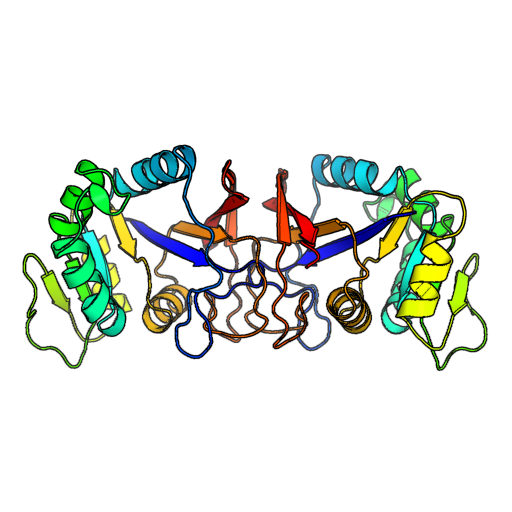OM 830 C C . ALA A 1 107 ? -15.867 -17.906 -14.477 1 98.06 107 ALA A C 1
ATOM 832 O O . ALA A 1 107 ? -15.836 -18.547 -13.422 1 98.06 107 ALA A O 1
ATOM 833 N N . LYS A 1 108 ? -16.281 -18.344 -15.625 1 98.38 108 LYS A N 1
ATOM 834 C CA . LYS A 1 108 ? -16.703 -19.75 -15.703 1 98.38 108 LYS A CA 1
ATOM 835 C C . LYS A 1 108 ? -15.539 -20.688 -15.383 1 98.38 108 LYS A C 1
ATOM 837 O O . LYS A 1 108 ? -15.695 -21.641 -14.617 1 98.38 108 LYS A O 1
ATOM 842 N N . ILE A 1 109 ? -14.414 -20.391 -15.977 1 98.19 109 ILE A N 1
ATOM 843 C CA . ILE A 1 109 ? -13.234 -21.234 -15.773 1 98.19 109 ILE A CA 1
ATOM 844 C C . ILE A 1 109 ? -12.898 -21.281 -14.289 1 98.19 109 ILE A C 1
ATOM 846 O O . ILE A 1 109 ? -12.727 -22.359 -13.719 1 98.19 109 ILE A O 1
ATOM 850 N N . ILE A 1 110 ? -12.805 -20.156 -13.625 1 98.62 110 ILE A N 1
ATOM 851 C CA . ILE A 1 110 ? -12.383 -20.062 -12.234 1 98.62 110 ILE A CA 1
ATOM 852 C C . ILE A 1 110 ? -13.438 -20.703 -11.328 1 98.62 110 ILE A C 1
ATOM 854 O O . ILE A 1 110 ? -13.109 -21.438 -10.398 1 98.62 110 ILE A O 1
ATOM 858 N N . ASN A 1 111 ? -14.695 -20.453 -11.602 1 98.38 111 ASN A N 1
ATOM 859 C CA . ASN A 1 111 ? -15.758 -21.031 -10.789 1 98.38 111 ASN A CA 1
ATOM 860 C C . ASN A 1 111 ? -15.789 -22.562 -10.914 1 98.38 111 ASN A C 1
ATOM 862 O O . ASN A 1 111 ? -16.062 -23.266 -9.945 1 98.38 111 ASN A O 1
ATOM 866 N N . ASP A 1 112 ? -15.57 -23 -12.094 1 98.19 112 ASP A N 1
ATOM 867 C CA . ASP A 1 112 ? -15.469 -24.453 -12.289 1 98.19 112 ASP A CA 1
ATOM 868 C C . ASP A 1 112 ? -14.32 -25.031 -11.469 1 98.19 112 ASP A C 1
ATOM 870 O O . ASP A 1 112 ? -14.477 -26.062 -10.82 1 98.19 112 ASP A O 1
ATOM 874 N N . LEU A 1 113 ? -13.195 -24.406 -11.539 1 98.31 113 LEU A N 1
ATOM 875 C CA . LEU A 1 113 ? -12.047 -24.859 -10.758 1 98.31 113 LEU A CA 1
ATOM 876 C C . LEU A 1 113 ? -12.367 -24.844 -9.266 1 98.31 113 LEU A C 1
ATOM 878 O O . LEU A 1 113 ? -12.039 -25.797 -8.547 1 98.31 113 LEU A O 1
ATOM 882 N N . LYS A 1 114 ? -12.961 -23.797 -8.781 1 98.38 114 LYS A N 1
ATOM 883 C CA . LYS A 1 114 ? -13.289 -23.641 -7.363 1 98.38 114 LYS A CA 1
ATOM 884 C C . LYS A 1 114 ? -14.289 -24.703 -6.91 1 98.38 114 LYS A C 1
ATOM 886 O O . LYS A 1 114 ? -14.32 -25.062 -5.73 1 98.38 114 LYS A O 1
ATOM 891 N N . SER A 1 115 ? -15.094 -25.172 -7.793 1 97.81 115 SER A N 1
ATOM 892 C CA . SER A 1 115 ? -16.156 -26.109 -7.449 1 97.81 115 SER A CA 1
ATOM 893 C C . SER A 1 115 ? -15.641 -27.547 -7.402 1 97.81 115 SER A C 1
ATOM 895 O O . SER A 1 115 ? -16.328 -28.438 -6.895 1 97.81 115 SER A O 1
ATOM 897 N N . GLN A 1 116 ? -14.508 -27.781 -7.898 1 97.25 116 GLN A N 1
ATOM 898 C CA . GLN A 1 116 ? -13.898 -29.109 -7.848 1 97.25 116 GLN A CA 1
ATOM 899 C C . GLN A 1 116 ? -13.328 -29.391 -6.461 1 97.25 116 GLN A C 1
ATOM 901 O O . GLN A 1 116 ? -12.992 -28.469 -5.715 1 97.25 116 GLN A O 1
ATOM 906 N N . PRO A 1 117 ? -13.312 -30.703 -6.145 1 97.31 117 PRO A N 1
ATOM 907 C CA . PRO A 1 117 ? -12.633 -31.016 -4.887 1 97.31 117 PRO A CA 1
ATOM 908 C C . PRO A 1 117 ? -11.133 -30.75 -4.941 1 97.31 117 PRO A C 1
ATOM 910 O O . PRO A 1 117 ? -10.531 -30.781 -6.02 1 97.31 117 PRO A O 1
ATOM 913 N N . GLY A 1 118 ? -10.555 -30.5 -3.742 1 97.69 118 GLY A N 1
ATOM 914 C CA . GLY A 1 118 ? -9.125 -30.266 -3.682 1 97.69 118 GLY A CA 1
ATOM 915 C C . GLY A 1 118 ? -8.75 -29.078 -2.807 1 97.69 118 GLY A C 1
ATOM 916 O O . GLY A 1 118 ? -9.555 -28.641 -1.983 1 97.69 118 GLY A O 1
ATOM 917 N N . GLY A 1 119 ? -7.484 -28.719 -2.965 1 98.44 119 GLY A N 1
ATOM 918 C CA . GLY A 1 119 ? -6.957 -27.594 -2.215 1 98.44 119 GLY A CA 1
ATOM 919 C C . GLY A 1 119 ? -7.207 -26.266 -2.895 1 98.44 119 GLY A C 1
ATOM 920 O O . GLY A 1 119 ? -7.91 -26.188 -3.904 1 98.44 119 GLY A O 1
ATOM 921 N N . ASP A 1 120 ? -6.684 -25.219 -2.346 1 98.75 120 ASP A N 1
ATOM 922 C CA . ASP A 1 120 ? -6.859 -23.859 -2.84 1 98.75 120 ASP A CA 1
ATOM 923 C C . ASP A 1 120 ? -6.113 -23.641 -4.156 1 98.75 120 ASP A C 1
ATOM 925 O O . ASP A 1 120 ? -5.34 -24.5 -4.578 1 98.75 120 ASP A O 1
ATOM 929 N N . LEU A 1 121 ? -6.465 -22.594 -4.855 1 98.88 121 LEU A N 1
ATOM 930 C CA . LEU A 1 121 ? -5.797 -22.094 -6.055 1 98.88 121 LEU A CA 1
ATOM 931 C C . LEU A 1 121 ? -4.953 -20.859 -5.738 1 98.88 121 LEU A C 1
ATOM 933 O O . LEU A 1 121 ? -5.223 -20.156 -4.766 1 98.88 121 LEU A O 1
ATOM 937 N N . ILE A 1 122 ? -3.924 -20.656 -6.602 1 98.88 122 ILE A N 1
ATOM 938 C CA . ILE A 1 122 ? -3.123 -19.453 -6.367 1 98.88 122 ILE A CA 1
ATOM 939 C C . ILE A 1 122 ? -2.715 -18.844 -7.703 1 98.88 122 ILE A C 1
ATOM 941 O O . ILE A 1 122 ? -2.486 -19.562 -8.68 1 98.88 122 ILE A O 1
ATOM 945 N N . VAL A 1 123 ? -2.738 -17.578 -7.762 1 98.69 123 VAL A N 1
ATOM 946 C CA . VAL A 1 123 ? -2.266 -16.797 -8.898 1 98.69 123 VAL A CA 1
ATOM 947 C C . VAL A 1 123 ? -1.136 -15.867 -8.461 1 98.69 123 VAL A C 1
ATOM 949 O O . VAL A 1 123 ? -1.193 -15.281 -7.379 1 98.69 123 VAL A O 1
ATOM 952 N N . TYR A 1 124 ? -0.099 -15.664 -9.25 1 97.5 124 TYR A N 1
ATOM 953 C CA . TYR A 1 124 ? 1.09 -14.883 -8.93 1 97.5 124 TYR A CA 1
ATOM 954 C C . TYR A 1 124 ? 1.176 -13.641 -9.805 1 97.5 124 TYR A C 1
ATOM 956 O O . TYR A 1 124 ? 2.043 -12.781 -9.594 1 97.5 124 TYR A O 1
ATOM 964 N N . GLY A 1 125 ? 0.348 -13.531 -10.719 1 93.88 125 GLY A N 1
ATOM 965 C CA . GLY A 1 125 ? 0.352 -12.586 -11.812 1 93.88 125 GLY A CA 1
ATOM 966 C C . GLY A 1 125 ? -0.168 -13.172 -13.117 1 93.88 125 GLY A C 1
ATOM 967 O O . GLY A 1 125 ? -0.83 -14.211 -13.109 1 93.88 125 GLY A O 1
ATOM 968 N N . GLY A 1 126 ? 0.072 -12.578 -14.297 1 91.12 126 GLY A N 1
ATOM 969 C CA . GLY A 1 126 ? 0.566 -11.25 -14.617 1 91.12 126 GLY A CA 1
ATOM 970 C C . GLY A 1 126 ? -0.455 -10.156 -14.359 1 91.12 126 GLY A C 1
ATOM 971 O O . GLY A 1 126 ? -1.564 -10.43 -13.898 1 91.12 126 GLY A O 1
ATOM 972 N N . GLY A 1 127 ? -0.164 -8.984 -14.672 1 90.44 127 GLY A N 1
ATOM 973 C CA . GLY A 1 127 ? -1.001 -7.824 -14.414 1 90.44 127 GLY A CA 1
ATOM 974 C C . GLY A 1 127 ? -2.373 -7.926 -15.055 1 90.44 127 GLY A C 1
ATOM 975 O O . GLY A 1 127 ? -3.387 -7.672 -14.398 1 90.44 127 GLY A O 1
ATOM 976 N N . THR A 1 128 ? -2.412 -8.391 -16.297 1 90.06 128 THR A N 1
ATOM 977 C CA . THR A 1 128 ? -3.674 -8.484 -17.016 1 90.06 128 THR A CA 1
ATOM 978 C C . THR A 1 128 ? -4.602 -9.5 -16.359 1 90.06 128 THR A C 1
ATOM 980 O O . THR A 1 128 ? -5.777 -9.211 -16.125 1 90.06 128 THR A O 1
ATOM 983 N N . LEU A 1 129 ? -4.109 -10.695 -16.094 1 95.12 129 LEU A N 1
ATOM 984 C CA . LEU A 1 129 ? -4.938 -11.727 -15.469 1 95.12 129 LEU A CA 1
ATOM 985 C C . LEU A 1 129 ? -5.41 -11.289 -14.086 1 95.12 129 LEU A C 1
ATOM 987 O O . LEU A 1 129 ? -6.594 -11.406 -13.766 1 95.12 129 LEU A O 1
ATOM 991 N N . VAL A 1 130 ? -4.527 -10.781 -13.281 1 96.06 130 VAL A N 1
ATOM 992 C CA . VAL A 1 130 ? -4.852 -10.391 -11.914 1 96.06 130 VAL A CA 1
ATOM 993 C C . VAL A 1 130 ? -5.926 -9.305 -11.93 1 96.06 130 VAL A C 1
ATOM 995 O O . VAL A 1 130 ? -6.906 -9.383 -11.188 1 96.06 130 VAL A O 1
ATOM 998 N N . SER A 1 131 ? -5.73 -8.328 -12.781 1 91.44 131 SER A N 1
ATOM 999 C CA . SER A 1 131 ? -6.719 -7.258 -12.891 1 91.44 131 SER A CA 1
ATOM 1000 C C . SER A 1 131 ? -8.094 -7.812 -13.266 1 91.44 131 SER A C 1
ATOM 1002 O O . SER A 1 131 ? -9.109 -7.406 -12.695 1 91.44 131 SER A O 1
ATOM 1004 N N . ALA A 1 132 ? -8.125 -8.688 -14.211 1 92.62 132 ALA A N 1
ATOM 1005 C CA . ALA A 1 132 ? -9.383 -9.281 -14.656 1 92.62 132 ALA A CA 1
ATOM 1006 C C . ALA A 1 132 ? -10.039 -10.094 -13.539 1 92.62 132 ALA A C 1
ATOM 1008 O O . ALA A 1 132 ? -11.258 -10.039 -13.359 1 92.62 132 ALA A O 1
ATOM 1009 N N . LEU A 1 133 ? -9.25 -10.867 -12.836 1 96.38 133 LEU A N 1
ATOM 1010 C CA . LEU A 1 133 ? -9.766 -11.68 -11.742 1 96.38 133 LEU A CA 1
ATOM 1011 C C . LEU A 1 133 ? -10.359 -10.805 -10.648 1 96.38 133 LEU A C 1
ATOM 1013 O O . LEU A 1 133 ? -11.422 -11.125 -10.102 1 96.38 133 LEU A O 1
ATOM 1017 N N . LEU A 1 134 ? -9.664 -9.75 -10.328 1 94.06 134 LEU A N 1
ATOM 1018 C CA . LEU A 1 134 ? -10.141 -8.828 -9.297 1 94.06 134 LEU A CA 1
ATOM 1019 C C . LEU A 1 134 ? -11.422 -8.125 -9.742 1 94.06 134 LEU A C 1
ATOM 1021 O O . LEU A 1 134 ? -12.375 -8.008 -8.969 1 94.06 134 LEU A O 1
ATOM 1025 N N . ALA A 1 135 ? -11.438 -7.691 -10.969 1 88 135 ALA A N 1
ATOM 1026 C CA . ALA A 1 135 ? -12.617 -7.031 -11.516 1 88 135 ALA A CA 1
ATOM 1027 C C . ALA A 1 135 ? -13.828 -7.957 -11.484 1 88 135 ALA A C 1
ATOM 1029 O O . ALA A 1 135 ? -14.953 -7.504 -11.273 1 88 135 ALA A O 1
ATOM 1030 N N . ALA A 1 136 ? -13.555 -9.18 -11.719 1 91.94 136 ALA A N 1
ATOM 1031 C CA . ALA A 1 136 ? -14.625 -10.164 -11.758 1 91.94 136 ALA A CA 1
ATOM 1032 C C . ALA A 1 136 ? -14.938 -10.695 -10.359 1 91.94 136 ALA A C 1
ATOM 1034 O O . ALA A 1 136 ? -15.766 -11.602 -10.203 1 91.94 136 ALA A O 1
ATOM 1035 N N . GLU A 1 137 ? -14.25 -10.195 -9.375 1 92.88 137 GLU A N 1
ATOM 1036 C CA . GLU A 1 137 ? -14.461 -10.547 -7.973 1 92.88 137 GLU A CA 1
ATOM 1037 C C . GLU A 1 137 ? -14.273 -12.039 -7.742 1 92.88 137 GLU A C 1
ATOM 1039 O O . GLU A 1 137 ? -15.055 -12.672 -7.031 1 92.88 137 GLU A O 1
ATOM 1044 N N . LEU A 1 138 ? -13.234 -12.531 -8.344 1 96.5 138 LEU A N 1
ATOM 1045 C CA . LEU A 1 138 ? -13.016 -13.977 -8.297 1 96.5 138 LEU A CA 1
ATOM 1046 C C . LEU A 1 138 ? -11.953 -14.336 -7.266 1 96.5 138 LEU A C 1
ATOM 1048 O O . LEU A 1 138 ? -11.805 -15.5 -6.902 1 96.5 138 LEU A O 1
ATOM 1052 N N . ILE A 1 139 ? -11.219 -13.391 -6.785 1 97.62 139 ILE A N 1
ATOM 1053 C CA . ILE A 1 139 ? -10.156 -13.641 -5.816 1 97.62 139 ILE A CA 1
ATOM 1054 C C . ILE A 1 139 ? -10.734 -13.633 -4.402 1 97.62 139 ILE A C 1
ATOM 1056 O O . ILE A 1 139 ? -11.547 -12.773 -4.062 1 97.62 139 ILE A O 1
ATOM 1060 N N . ASP A 1 140 ? -10.227 -14.578 -3.557 1 98.25 140 ASP A N 1
ATOM 1061 C CA . ASP A 1 140 ? -10.766 -14.719 -2.205 1 98.25 140 ASP A CA 1
ATOM 1062 C C . ASP A 1 140 ? -9.789 -14.172 -1.168 1 98.25 140 ASP A C 1
ATOM 1064 O O . ASP A 1 140 ? -10.195 -13.75 -0.086 1 98.25 140 ASP A O 1
ATOM 1068 N N . GLU A 1 141 ? -8.5 -14.273 -1.426 1 98.44 141 GLU A N 1
ATOM 1069 C CA . GLU A 1 141 ? -7.441 -13.766 -0.561 1 98.44 141 GLU A CA 1
ATOM 1070 C C . GLU A 1 141 ? -6.391 -13 -1.362 1 98.44 141 GLU A C 1
ATOM 1072 O O . GLU A 1 141 ? -6.008 -13.422 -2.455 1 98.44 141 GLU A O 1
ATOM 1077 N N . ILE A 1 142 ? -6.035 -11.922 -0.827 1 98.5 142 ILE A N 1
ATOM 1078 C CA . ILE A 1 142 ? -5.059 -11.062 -1.489 1 98.5 142 ILE A CA 1
ATOM 1079 C C . ILE A 1 142 ? -3.85 -10.859 -0.581 1 98.5 142 ILE A C 1
ATOM 1081 O O . ILE A 1 142 ? -3.971 -10.297 0.51 1 98.5 142 ILE A O 1
ATOM 1085 N N . HIS A 1 143 ? -2.719 -11.344 -1.008 1 98.88 143 HIS A N 1
ATOM 1086 C CA . HIS A 1 143 ? -1.445 -11.117 -0.335 1 98.88 143 HIS A CA 1
ATOM 1087 C C . HIS A 1 143 ? -0.546 -10.195 -1.157 1 98.88 143 HIS A C 1
ATOM 1089 O O . HIS A 1 143 ? -0.008 -10.609 -2.188 1 98.88 143 HIS A O 1
ATOM 1095 N N . LEU A 1 144 ? -0.399 -8.992 -0.73 1 98.75 144 LEU A N 1
ATOM 1096 C CA . LEU A 1 144 ? 0.486 -8.031 -1.37 1 98.75 144 LEU A CA 1
ATOM 1097 C C . LEU A 1 144 ? 1.814 -7.934 -0.627 1 98.75 144 LEU A C 1
ATOM 1099 O O . LEU A 1 144 ? 1.848 -7.562 0.548 1 98.75 144 LEU A O 1
ATOM 1103 N N . PHE A 1 145 ? 2.857 -8.344 -1.241 1 98.81 145 PHE A N 1
ATOM 1104 C CA . PHE A 1 145 ? 4.195 -8.172 -0.693 1 98.81 145 PHE A CA 1
ATOM 1105 C C . PHE A 1 145 ? 4.766 -6.809 -1.085 1 98.81 145 PHE A C 1
ATOM 1107 O O . PHE A 1 145 ? 5.359 -6.664 -2.154 1 98.81 145 PHE A O 1
ATOM 1114 N N . VAL A 1 146 ? 4.633 -5.883 -0.214 1 98.88 146 VAL A N 1
ATOM 1115 C CA . VAL A 1 146 ? 4.945 -4.488 -0.497 1 98.88 146 VAL A CA 1
ATOM 1116 C C . VAL A 1 146 ? 6.438 -4.242 -0.304 1 98.88 146 VAL A C 1
ATOM 1118 O O . VAL A 1 146 ? 6.953 -4.34 0.813 1 98.88 146 VAL A O 1
ATOM 1121 N N . ASN A 1 147 ? 7.109 -3.99 -1.412 1 98.81 147 ASN A N 1
ATOM 1122 C CA . ASN A 1 147 ? 8.492 -3.523 -1.386 1 98.81 147 ASN A CA 1
ATOM 1123 C C . ASN A 1 147 ? 8.57 -2.025 -1.115 1 98.81 147 ASN A C 1
ATOM 1125 O O . ASN A 1 147 ? 7.707 -1.263 -1.553 1 98.81 147 ASN A O 1
ATOM 1129 N N . ALA A 1 148 ? 9.586 -1.625 -0.367 1 97.94 148 ALA A N 1
ATOM 1130 C CA . ALA A 1 148 ? 9.711 -0.241 0.082 1 97.94 148 ALA A CA 1
ATOM 1131 C C . ALA A 1 148 ? 10.234 0.653 -1.037 1 97.94 148 ALA A C 1
ATOM 1133 O O . ALA A 1 148 ? 11.281 1.293 -0.89 1 97.94 148 ALA A O 1
ATOM 1134 N N . THR A 1 149 ? 9.5 0.716 -2.107 1 97.5 149 THR A N 1
ATOM 1135 C CA . THR A 1 149 ? 9.82 1.519 -3.283 1 97.5 149 THR A CA 1
ATOM 1136 C C . THR A 1 149 ? 8.555 2.012 -3.967 1 97.5 149 THR A C 1
ATOM 1138 O O . THR A 1 149 ? 7.574 1.268 -4.086 1 97.5 149 THR A O 1
ATOM 1141 N N . ALA A 1 150 ? 8.531 3.258 -4.316 1 96.75 150 ALA A N 1
ATOM 1142 C CA . ALA A 1 150 ? 7.508 3.805 -5.203 1 96.75 150 ALA A CA 1
ATOM 1143 C C . ALA A 1 150 ? 8.07 4.082 -6.594 1 96.75 150 ALA A C 1
ATOM 1145 O O . ALA A 1 150 ? 9.188 4.594 -6.727 1 96.75 150 ALA A O 1
ATOM 1146 N N . ILE A 1 151 ? 7.27 3.738 -7.617 1 96.25 151 ILE A N 1
ATOM 1147 C CA . ILE A 1 151 ? 7.852 3.869 -8.945 1 96.25 151 ILE A CA 1
ATOM 1148 C C . ILE A 1 151 ? 7.023 4.844 -9.781 1 96.25 151 ILE A C 1
ATOM 1150 O O . ILE A 1 151 ? 7.434 5.242 -10.875 1 96.25 151 ILE A O 1
ATOM 1154 N N . GLY A 1 152 ? 5.844 5.227 -9.336 1 94.38 152 GLY A N 1
ATOM 1155 C CA . GLY A 1 152 ? 5.07 6.324 -9.898 1 94.38 152 GLY A CA 1
ATOM 1156 C C . GLY A 1 152 ? 4.293 5.926 -11.141 1 94.38 152 GLY A C 1
ATOM 1157 O O . GLY A 1 152 ? 3.443 6.688 -11.617 1 94.38 152 GLY A O 1
ATOM 1158 N N . THR A 1 153 ? 4.66 4.832 -11.742 1 93.25 153 THR A N 1
ATOM 1159 C CA . THR A 1 153 ? 3.973 4.336 -12.93 1 93.25 153 THR A CA 1
ATOM 1160 C C . THR A 1 153 ? 4.219 2.838 -13.102 1 93.25 153 THR A C 1
ATOM 1162 O O . THR A 1 153 ? 5.207 2.303 -12.602 1 93.25 153 THR A O 1
ATOM 1165 N N . GLY A 1 154 ? 3.23 2.191 -13.797 1 94.5 154 GLY A N 1
ATOM 1166 C CA . GLY A 1 154 ? 3.424 0.774 -14.055 1 94.5 154 GLY A CA 1
ATOM 1167 C C . GLY A 1 154 ? 2.121 0.015 -14.219 1 94.5 154 GLY A C 1
ATOM 1168 O O . GLY A 1 154 ? 1.131 0.568 -14.703 1 94.5 154 GLY A O 1
ATOM 1169 N N . LEU A 1 155 ? 2.191 -1.299 -13.953 1 94 155 LEU A N 1
ATOM 1170 C CA . LEU A 1 155 ? 1.03 -2.182 -14 1 94 155 LEU A CA 1
ATOM 1171 C C . LEU A 1 155 ? 0.356 -2.27 -12.633 1 94 155 LEU A C 1
ATOM 1173 O O . LEU A 1 155 ? 0.869 -2.926 -11.727 1 94 155 LEU A O 1
ATOM 1177 N N . PRO A 1 156 ? -0.832 -1.624 -12.523 1 95.31 156 PRO A N 1
ATOM 1178 C CA . PRO A 1 156 ? -1.48 -1.625 -11.211 1 95.31 156 PRO A CA 1
ATOM 1179 C C . PRO A 1 156 ? -2.068 -2.986 -10.844 1 95.31 156 PRO A C 1
ATOM 1181 O O . PRO A 1 156 ? -2.488 -3.738 -11.727 1 95.31 156 PRO A O 1
ATOM 1184 N N . VAL A 1 157 ? -2.092 -3.305 -9.539 1 96.25 157 VAL A N 1
ATOM 1185 C CA . VAL A 1 157 ? -2.73 -4.527 -9.062 1 96.25 157 VAL A CA 1
ATOM 1186 C C . VAL A 1 157 ? -4.238 -4.445 -9.289 1 96.25 157 VAL A C 1
ATOM 1188 O O . VAL A 1 157 ? -4.848 -5.387 -9.797 1 96.25 157 VAL A O 1
ATOM 1191 N N . PHE A 1 158 ? -4.797 -3.299 -8.922 1 95.06 158 PHE A N 1
ATOM 1192 C CA . PHE A 1 158 ? -6.234 -3.084 -9.031 1 95.06 158 PHE A CA 1
ATOM 1193 C C . PHE A 1 158 ? -6.57 -2.305 -10.297 1 95.06 158 PHE A C 1
ATOM 1195 O O . PHE A 1 158 ? -5.895 -1.328 -10.633 1 95.06 158 PHE A O 1
ATOM 1202 N N . ALA A 1 159 ? -7.555 -2.742 -10.992 1 88.62 159 ALA A N 1
ATOM 1203 C CA . ALA A 1 159 ? -7.922 -2.193 -12.297 1 88.62 159 ALA A CA 1
ATOM 1204 C C . ALA A 1 159 ? -8.266 -0.711 -12.188 1 88.62 159 ALA A C 1
ATOM 1206 O O . ALA A 1 159 ? -8.914 -0.287 -11.234 1 88.62 159 ALA A O 1
ATOM 1207 N N . PRO A 1 160 ? -7.855 0.033 -13.133 1 86.12 160 PRO A N 1
ATOM 1208 C CA . PRO A 1 160 ? -8.227 1.451 -13.148 1 86.12 160 PRO A CA 1
ATOM 1209 C C . PRO A 1 160 ? -9.734 1.669 -13.109 1 86.12 160 PRO A C 1
ATOM 1211 O O . PRO A 1 160 ? -10.484 0.974 -13.805 1 86.12 160 PRO A O 1
ATOM 1214 N N . GLY A 1 161 ? -10.141 2.559 -12.242 1 82.81 161 GLY A N 1
ATOM 1215 C CA . GLY A 1 161 ? -11.539 2.961 -12.172 1 82.81 161 GLY A CA 1
ATOM 1216 C C . GLY A 1 161 ? -12.406 1.981 -11.398 1 82.81 161 GLY A C 1
ATOM 1217 O O . GLY A 1 161 ? -13.602 2.207 -11.227 1 82.81 161 GLY A O 1
ATOM 1218 N N . ALA A 1 162 ? -11.844 0.92 -10.945 1 85.44 162 ALA A N 1
ATOM 1219 C CA . ALA A 1 162 ? -12.609 -0.069 -10.195 1 85.44 162 ALA A CA 1
ATOM 1220 C C . ALA A 1 162 ? -12.555 0.211 -8.695 1 85.44 162 ALA A C 1
ATOM 1222 O O . ALA A 1 162 ? -11.469 0.365 -8.133 1 85.44 162 ALA A O 1
ATOM 1223 N N . TYR A 1 163 ? -13.695 0.447 -8.188 1 92.06 163 TYR A N 1
ATOM 1224 C CA . TYR A 1 163 ? -13.82 0.598 -6.742 1 92.06 163 TYR A CA 1
ATOM 1225 C C . TYR A 1 163 ? -13.977 -0.758 -6.062 1 92.06 163 TYR A C 1
ATOM 1227 O O . TYR A 1 163 ? -14.945 -1.479 -6.32 1 92.06 163 TYR A O 1
ATOM 1235 N N . GLN A 1 164 ? -13.031 -1.135 -5.273 1 93.88 164 GLN A N 1
ATOM 1236 C CA . GLN A 1 164 ? -13.047 -2.439 -4.617 1 93.88 164 GLN A CA 1
ATOM 1237 C C . GLN A 1 164 ? -12.938 -2.297 -3.104 1 93.88 164 GLN A C 1
ATOM 1239 O O . GLN A 1 164 ? -11.961 -1.743 -2.596 1 93.88 164 GLN A O 1
ATOM 1244 N N . ARG A 1 165 ? -13.953 -2.811 -2.434 1 96 165 ARG A N 1
ATOM 1245 C CA . ARG A 1 165 ? -13.922 -2.846 -0.974 1 96 165 ARG A CA 1
ATOM 1246 C C . ARG A 1 165 ? -13.258 -4.121 -0.472 1 96 165 ARG A C 1
ATOM 1248 O O . ARG A 1 165 ? -13.516 -5.211 -0.987 1 96 165 ARG A O 1
ATOM 1255 N N . LEU A 1 166 ? -12.414 -3.957 0.535 1 97.56 166 LEU A N 1
ATOM 1256 C CA . LEU A 1 166 ? -11.648 -5.059 1.11 1 97.56 166 LEU A CA 1
ATOM 1257 C C . LEU A 1 166 ? -11.797 -5.086 2.627 1 97.56 166 LEU A C 1
ATOM 1259 O O . LEU A 1 166 ? -12.391 -4.176 3.217 1 97.56 166 LEU A O 1
ATOM 1263 N N . ARG A 1 167 ? -11.422 -6.148 3.188 1 97.56 167 ARG A N 1
ATOM 1264 C CA . ARG A 1 167 ? -11.211 -6.297 4.625 1 97.56 167 ARG A CA 1
ATOM 1265 C C . ARG A 1 167 ? -9.758 -6.625 4.934 1 97.56 167 ARG A C 1
ATOM 1267 O O . ARG A 1 167 ? -9.195 -7.566 4.379 1 97.56 167 ARG A O 1
ATOM 1274 N N . ALA A 1 168 ? -9.195 -5.84 5.82 1 98.06 168 ALA A N 1
ATOM 1275 C CA . ALA A 1 168 ? -7.828 -6.121 6.238 1 98.06 168 ALA A CA 1
ATOM 1276 C C . ALA A 1 168 ? -7.781 -7.305 7.199 1 98.06 168 ALA A C 1
ATOM 1278 O O . ALA A 1 168 ? -8.484 -7.316 8.219 1 98.06 168 ALA A O 1
ATOM 1279 N N . VAL A 1 169 ? -6.965 -8.227 6.852 1 98 169 VAL A N 1
ATOM 1280 C CA . VAL A 1 169 ? -6.828 -9.414 7.68 1 98 169 VAL A CA 1
ATOM 1281 C C . VAL A 1 169 ? -5.562 -9.312 8.531 1 98 169 VAL A C 1
ATOM 1283 O O . VAL A 1 169 ? -5.535 -9.766 9.672 1 98 169 VAL A O 1
ATOM 1286 N N . GLY A 1 170 ? -4.508 -8.68 7.938 1 97.56 170 GLY A N 1
ATOM 1287 C CA . GLY A 1 170 ? -3.271 -8.555 8.688 1 97.56 170 GLY A CA 1
ATOM 1288 C C . GLY A 1 170 ? -2.164 -7.871 7.914 1 97.56 170 GLY A C 1
ATOM 1289 O O . GLY A 1 170 ? -2.324 -7.566 6.73 1 97.56 170 GLY A O 1
ATOM 1290 N N . ALA A 1 171 ? -1.115 -7.617 8.625 1 98.56 171 ALA A N 1
ATOM 1291 C CA . ALA A 1 171 ? 0.121 -7.055 8.094 1 98.56 171 ALA A CA 1
ATOM 1292 C C . ALA A 1 171 ? 1.343 -7.66 8.781 1 98.56 171 ALA A C 1
ATOM 1294 O O . ALA A 1 171 ? 1.385 -7.758 10.008 1 98.56 171 ALA A O 1
ATOM 1295 N N . THR A 1 172 ? 2.279 -8.047 7.988 1 98.44 172 THR A N 1
ATOM 1296 C CA . THR A 1 172 ? 3.469 -8.703 8.516 1 98.44 172 THR A CA 1
ATOM 1297 C C . THR A 1 172 ? 4.734 -8.062 7.953 1 98.44 172 THR A C 1
ATOM 1299 O O . THR A 1 172 ? 5.074 -8.266 6.785 1 98.44 172 THR A O 1
ATOM 1302 N N . PRO A 1 173 ? 5.453 -7.258 8.742 1 98.38 173 PRO A N 1
ATOM 1303 C CA . PRO A 1 173 ? 6.781 -6.816 8.312 1 98.38 173 PRO A CA 1
ATOM 1304 C C . PRO A 1 173 ? 7.82 -7.934 8.359 1 98.38 173 PRO A C 1
ATOM 1306 O O . PRO A 1 173 ? 7.789 -8.766 9.266 1 98.38 173 PRO A O 1
ATOM 1309 N N . PHE A 1 174 ? 8.656 -7.988 7.375 1 98.5 174 PHE A N 1
ATOM 1310 C CA . PHE A 1 174 ? 9.734 -8.969 7.332 1 98.5 174 PHE A CA 1
ATOM 1311 C C . PHE A 1 174 ? 11.078 -8.312 7.594 1 98.5 174 PHE A C 1
ATOM 1313 O O . PHE A 1 174 ? 11.234 -7.102 7.402 1 98.5 174 PHE A O 1
ATOM 1320 N N . ASP A 1 175 ? 12.055 -9.109 7.957 1 97.75 175 ASP A N 1
ATOM 1321 C CA . ASP A 1 175 ? 13.391 -8.625 8.289 1 97.75 175 ASP A CA 1
ATOM 1322 C C . ASP A 1 175 ? 14.062 -7.977 7.082 1 97.75 175 ASP A C 1
ATOM 1324 O O . ASP A 1 175 ? 14.859 -7.055 7.23 1 97.75 175 ASP A O 1
ATOM 1328 N N . CYS A 1 176 ? 13.719 -8.344 5.938 1 97.5 176 CYS A N 1
ATOM 1329 C CA . CYS A 1 176 ? 14.391 -7.855 4.734 1 97.5 176 CYS A CA 1
ATOM 1330 C C . CYS A 1 176 ? 13.828 -6.508 4.309 1 97.5 176 CYS A C 1
ATOM 1332 O O . CYS A 1 176 ? 14.305 -5.906 3.346 1 97.5 176 CYS A O 1
ATOM 1334 N N . GLY A 1 177 ? 12.695 -6.086 4.906 1 97.69 177 GLY A N 1
ATOM 1335 C CA . GLY A 1 177 ? 12.164 -4.77 4.609 1 97.69 177 GLY A CA 1
ATOM 1336 C C . GLY A 1 177 ? 10.898 -4.812 3.768 1 97.69 177 GLY A C 1
ATOM 1337 O O . GLY A 1 177 ? 10.328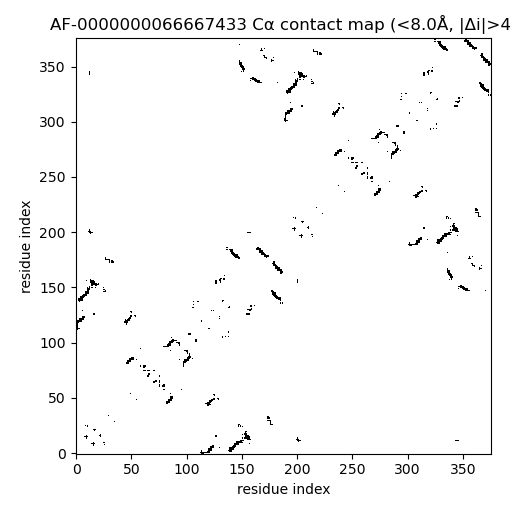 -3.771 3.449 1 97.69 177 GLY A O 1
ATOM 1338 N N . ILE A 1 178 ? 10.438 -5.973 3.439 1 98.62 178 ILE A N 1
ATOM 1339 C CA . ILE A 1 178 ? 9.156 -6.152 2.771 1 98.62 178 ILE A CA 1
ATOM 1340 C C . ILE A 1 178 ? 8.039 -6.227 3.811 1 98.62 178 ILE A C 1
ATOM 1342 O O . ILE A 1 178 ? 8.258 -6.691 4.934 1 98.62 178 ILE A O 1
ATOM 1346 N N . ILE A 1 179 ? 6.875 -5.754 3.447 1 98.81 179 ILE A N 1
ATOM 1347 C CA . ILE A 1 179 ? 5.695 -5.906 4.289 1 98.81 179 ILE A CA 1
ATOM 1348 C C . ILE A 1 179 ? 4.617 -6.68 3.535 1 98.81 179 ILE A C 1
ATOM 1350 O O . ILE A 1 179 ? 4.199 -6.273 2.449 1 98.81 179 ILE A O 1
ATOM 1354 N N . ALA A 1 180 ? 4.16 -7.77 4.098 1 98.88 180 ALA A N 1
ATOM 1355 C CA . ALA A 1 180 ? 3.031 -8.492 3.512 1 98.88 180 ALA A CA 1
ATOM 1356 C C . ALA A 1 180 ? 1.704 -7.945 4.035 1 98.88 180 ALA A C 1
ATOM 1358 O O . ALA A 1 180 ? 1.467 -7.926 5.246 1 98.88 180 ALA A O 1
ATOM 1359 N N . LEU A 1 181 ? 0.905 -7.469 3.154 1 98.81 181 LEU A N 1
ATOM 1360 C CA . LEU A 1 181 ? -0.469 -7.098 3.471 1 98.81 181 LEU A CA 1
ATOM 1361 C C . LEU A 1 181 ? -1.443 -8.18 3.029 1 98.81 181 LEU A C 1
ATOM 1363 O O . LEU A 1 181 ? -1.371 -8.664 1.896 1 98.81 181 LEU A O 1
ATOM 1367 N N . HIS A 1 182 ? -2.309 -8.602 3.928 1 98.81 182 HIS A N 1
ATOM 1368 C CA . HIS A 1 182 ? -3.309 -9.633 3.672 1 98.81 182 HIS A CA 1
ATOM 1369 C C . HIS A 1 182 ? -4.719 -9.055 3.727 1 98.81 182 HIS A C 1
ATOM 1371 O O . HIS A 1 182 ? -5.148 -8.547 4.766 1 98.81 182 HIS A O 1
ATOM 1377 N N . PHE A 1 183 ? -5.414 -9.117 2.561 1 98.5 183 PHE A N 1
ATOM 1378 C CA . PHE A 1 183 ? -6.781 -8.617 2.453 1 98.5 183 PHE A CA 1
ATOM 1379 C C . PHE A 1 183 ? -7.719 -9.711 1.967 1 98.5 183 PHE A C 1
ATOM 1381 O O . PHE A 1 183 ? -7.277 -10.703 1.377 1 98.5 183 PHE A O 1
ATOM 1388 N N . GLU A 1 184 ? -8.953 -9.492 2.271 1 98.06 184 GLU A N 1
ATOM 1389 C CA . GLU A 1 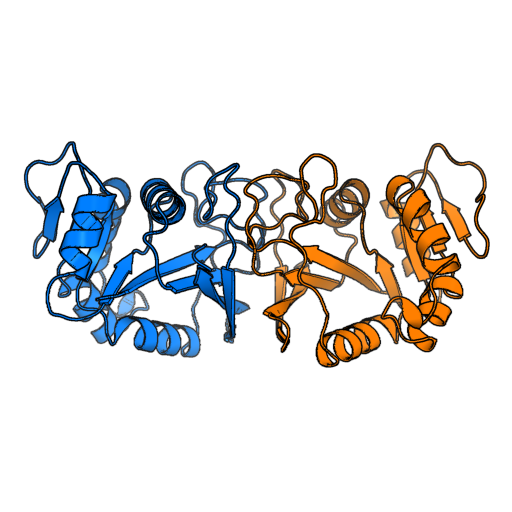184 ? -10.047 -10.234 1.664 1 98.06 184 GLU A CA 1
ATOM 1390 C C . GLU A 1 184 ? -11.078 -9.297 1.038 1 98.06 184 GLU A C 1
ATOM 1392 O O . GLU A 1 184 ? -11.391 -8.25 1.604 1 98.06 184 GLU A O 1
ATOM 1397 N N . PRO A 1 185 ? -11.531 -9.664 -0.175 1 96 185 PRO A N 1
ATOM 1398 C CA . PRO A 1 185 ? -12.586 -8.82 -0.738 1 96 185 PRO A CA 1
ATOM 1399 C C . PRO A 1 185 ? -13.852 -8.805 0.12 1 9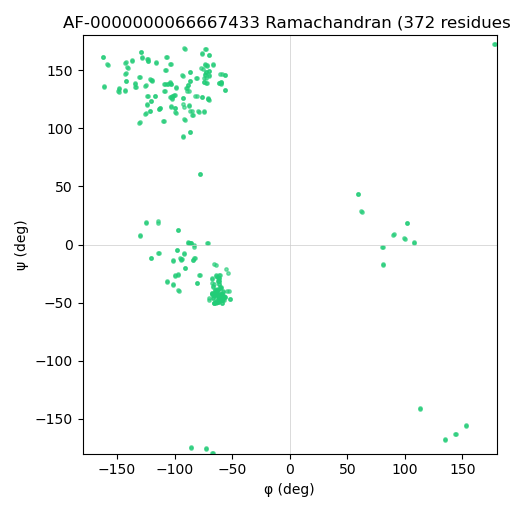6 185 PRO A C 1
ATOM 1401 O O . PRO A 1 185 ? -14.195 -9.82 0.74 1 96 185 PRO A O 1
ATOM 1404 N N . GLN A 1 186 ? -14.359 -7.602 0.202 1 91.69 186 GLN A N 1
ATOM 1405 C CA . GLN A 1 186 ? -15.68 -7.496 0.816 1 91.69 186 GLN A CA 1
ATOM 1406 C C . GLN A 1 186 ? -16.781 -7.566 -0.236 1 91.69 186 GLN A C 1
ATOM 1408 O O . GLN A 1 186 ? -16.969 -6.629 -1.018 1 91.69 186 GLN A O 1
ATOM 1413 N N . ARG A 1 187 ? -17.25 -8.688 -0.476 1 74.19 187 ARG A N 1
ATOM 1414 C CA . ARG A 1 187 ? -18.281 -8.891 -1.497 1 74.19 187 ARG A CA 1
ATOM 1415 C C . ARG A 1 187 ? -19.609 -8.305 -1.061 1 74.19 187 ARG A C 1
ATOM 1417 O O . ARG A 1 187 ? -19.938 -8.289 0.131 1 74.19 187 ARG A O 1
ATOM 1424 N N . SER A 1 188 ? -20.172 -7.336 -1.996 1 58.88 188 SER A N 1
ATOM 1425 C CA . SER A 1 188 ? -21.5 -6.758 -1.761 1 58.88 188 SER A CA 1
ATOM 1426 C C . SER A 1 188 ? -22.516 -7.836 -1.435 1 58.88 188 SER A C 1
ATOM 1428 O O . SER A 1 188 ? -22.375 -8.984 -1.864 1 58.88 188 SER A O 1
ATOM 1430 N N . MET B 1 1 ? 18.75 18.234 13.117 1 89.75 1 MET B N 1
ATOM 1431 C CA . MET B 1 1 ? 17.719 18.922 12.336 1 89.75 1 MET B CA 1
ATOM 1432 C C . MET B 1 1 ? 16.344 18.312 12.594 1 89.75 1 MET B C 1
ATOM 1434 O O . MET B 1 1 ? 16.219 17.109 12.812 1 89.75 1 MET B O 1
ATOM 1438 N N . ARG B 1 2 ? 15.266 19.156 12.664 1 97.44 2 ARG B N 1
ATOM 1439 C CA . ARG B 1 2 ? 13.883 18.734 12.859 1 97.44 2 ARG B CA 1
ATOM 1440 C C . ARG B 1 2 ? 13.438 17.797 11.742 1 97.44 2 ARG B C 1
ATOM 1442 O O . ARG B 1 2 ? 13.883 17.922 10.602 1 97.44 2 ARG B O 1
ATOM 1449 N N . LYS B 1 3 ? 12.633 16.906 12.039 1 98.38 3 LYS B N 1
ATOM 1450 C CA . LYS B 1 3 ? 12.086 16.016 11.023 1 98.38 3 LYS B CA 1
ATOM 1451 C C . LYS B 1 3 ? 10.766 16.547 10.477 1 98.38 3 LYS B C 1
ATOM 1453 O O . LYS B 1 3 ? 10.008 17.203 11.203 1 98.38 3 LYS B O 1
ATOM 1458 N N . LEU B 1 4 ? 10.547 16.328 9.258 1 98.81 4 LEU B N 1
ATOM 1459 C CA . LEU B 1 4 ? 9.234 16.5 8.656 1 98.81 4 LEU B CA 1
ATOM 1460 C C . LEU B 1 4 ? 8.547 15.164 8.43 1 98.81 4 LEU B C 1
ATOM 1462 O O . LEU B 1 4 ? 9.047 14.32 7.684 1 98.81 4 LEU B O 1
ATOM 1466 N N . LYS B 1 5 ? 7.406 15 9.078 1 98.88 5 LYS B N 1
ATOM 1467 C CA . LYS B 1 5 ? 6.629 13.766 9.008 1 98.88 5 LYS B CA 1
ATOM 1468 C C . LYS B 1 5 ? 5.426 13.93 8.086 1 98.88 5 LYS B C 1
ATOM 1470 O O . LYS B 1 5 ? 4.762 14.969 8.102 1 98.88 5 LYS B O 1
ATOM 1475 N N . LEU B 1 6 ? 5.199 12.953 7.324 1 98.75 6 LEU B N 1
ATOM 1476 C CA . LEU B 1 6 ? 3.969 12.844 6.551 1 98.75 6 LEU B CA 1
ATOM 1477 C C . LEU B 1 6 ? 3.004 11.859 7.199 1 98.75 6 LEU B C 1
ATOM 1479 O O . LEU B 1 6 ? 3.387 10.727 7.52 1 98.75 6 LEU B O 1
ATOM 1483 N N . GLN B 1 7 ? 1.849 12.266 7.465 1 98.75 7 GLN B N 1
ATOM 1484 C CA . GLN B 1 7 ? 0.753 11.406 7.895 1 98.75 7 GLN B CA 1
ATOM 1485 C C . GLN B 1 7 ? -0.462 11.562 6.988 1 98.75 7 GLN B C 1
ATOM 1487 O O . GLN B 1 7 ? -1.115 12.609 6.992 1 98.75 7 GLN B O 1
ATOM 1492 N N . VAL B 1 8 ? -0.826 10.531 6.227 1 98.06 8 VAL B N 1
ATOM 1493 C CA . VAL B 1 8 ? -1.961 10.664 5.32 1 98.06 8 VAL B CA 1
ATOM 1494 C C . VAL B 1 8 ? -2.742 9.352 5.273 1 98.06 8 VAL B C 1
ATOM 1496 O O . VAL B 1 8 ? -2.178 8.273 5.488 1 98.06 8 VAL B O 1
ATOM 1499 N N . GLN B 1 9 ? -4.035 9.5 5.105 1 97.94 9 GLN B N 1
ATOM 1500 C CA . GLN B 1 9 ? -4.879 8.367 4.75 1 97.94 9 GLN B CA 1
ATOM 1501 C C . GLN B 1 9 ? -4.684 7.977 3.285 1 97.94 9 GLN B C 1
ATOM 1503 O O . GLN B 1 9 ? -4.566 8.844 2.418 1 97.94 9 GLN B O 1
ATOM 1508 N N . THR B 1 10 ? -4.656 6.684 3.025 1 98.25 10 THR B N 1
ATOM 1509 C CA . THR B 1 10 ? -4.488 6.23 1.649 1 98.25 10 THR B CA 1
ATOM 1510 C C . THR B 1 10 ? -5.359 5.008 1.37 1 98.25 10 THR B C 1
ATOM 1512 O O . THR B 1 10 ? -5.734 4.281 2.293 1 98.25 10 THR B O 1
ATOM 1515 N N . THR B 1 11 ? -5.727 4.879 0.086 1 98 11 THR B N 1
ATOM 1516 C CA . THR B 1 11 ? -6.262 3.609 -0.399 1 98 11 THR B CA 1
ATOM 1517 C C . THR B 1 11 ? -5.156 2.566 -0.523 1 98 11 THR B C 1
ATOM 1519 O O . THR B 1 11 ? -3.971 2.898 -0.439 1 98 11 THR B O 1
ATOM 1522 N N . VAL B 1 12 ? -5.535 1.312 -0.716 1 98 12 VAL B N 1
ATOM 1523 C CA . VAL B 1 12 ? -4.578 0.216 -0.843 1 98 12 VAL B CA 1
ATOM 1524 C C . VAL B 1 12 ? -3.699 0.438 -2.07 1 98 12 VAL B C 1
ATOM 1526 O O . VAL B 1 12 ? -2.521 0.071 -2.072 1 98 12 VAL B O 1
ATOM 1529 N N . ASP B 1 13 ? -4.27 1.071 -3.066 1 96.88 13 ASP B N 1
ATOM 1530 C CA . ASP B 1 13 ? -3.555 1.263 -4.324 1 96.88 13 ASP B CA 1
ATOM 1531 C C . ASP B 1 13 ? -2.906 2.645 -4.383 1 96.88 13 ASP B C 1
ATOM 1533 O O . ASP B 1 13 ? -2.475 3.09 -5.449 1 96.88 13 ASP B O 1
ATOM 1537 N N . GLY B 1 14 ? -2.812 3.41 -3.254 1 96.31 14 GLY B N 1
ATOM 1538 C CA . GLY B 1 14 ? -1.81 4.453 -3.113 1 96.31 14 GLY B CA 1
ATOM 1539 C C . GLY B 1 14 ? -2.363 5.848 -3.336 1 96.31 14 GLY B C 1
ATOM 1540 O O . GLY B 1 14 ? -1.605 6.789 -3.572 1 96.31 14 GLY B O 1
ATOM 1541 N N . TYR B 1 15 ? -3.688 5.988 -3.252 1 96.25 15 TYR B N 1
ATOM 1542 C CA . TYR B 1 15 ? -4.273 7.305 -3.473 1 96.25 15 TYR B CA 1
ATOM 1543 C C . TYR B 1 15 ? -4.695 7.945 -2.156 1 96.25 15 TYR B C 1
ATOM 1545 O O . TYR B 1 15 ? -5.227 7.266 -1.272 1 96.25 15 TYR B O 1
ATOM 1553 N N . MET B 1 16 ? -4.441 9.227 -2.041 1 96.56 16 MET B N 1
ATOM 1554 C CA . MET B 1 16 ? -4.844 9.93 -0.828 1 96.56 16 MET B CA 1
ATOM 1555 C C . MET B 1 16 ? -6.215 10.578 -1.001 1 96.56 16 MET B C 1
ATOM 1557 O O . MET B 1 16 ? -6.793 11.086 -0.037 1 96.56 16 MET B O 1
ATOM 1561 N N . ALA B 1 17 ? -6.703 10.641 -2.219 1 95.81 17 ALA B N 1
ATOM 1562 C CA . ALA B 1 17 ? -8.047 11.117 -2.537 1 95.81 17 ALA B CA 1
ATOM 1563 C C . ALA B 1 17 ? -8.469 10.664 -3.932 1 95.81 17 ALA B C 1
ATOM 1565 O O . ALA B 1 17 ? -7.633 10.266 -4.742 1 95.81 17 ALA B O 1
ATOM 1566 N N . GLY B 1 18 ? -9.797 10.703 -4.172 1 94.81 18 GLY B N 1
ATOM 1567 C CA . GLY B 1 18 ? -10.266 10.523 -5.535 1 94.81 18 GLY B CA 1
ATOM 1568 C C . GLY B 1 18 ? -9.875 11.664 -6.457 1 94.81 18 GLY B C 1
ATOM 1569 O O . GLY B 1 18 ? -9.219 12.617 -6.031 1 94.81 18 GLY B O 1
ATOM 1570 N N . PRO B 1 19 ? -10.273 11.578 -7.715 1 93.38 19 PRO B N 1
ATOM 1571 C CA . PRO B 1 19 ? -9.875 12.578 -8.711 1 93.38 19 PRO B CA 1
ATOM 1572 C C . PRO B 1 19 ? -10.359 13.984 -8.359 1 93.38 19 PRO B C 1
ATOM 1574 O O . PRO B 1 19 ? -9.719 14.969 -8.734 1 93.38 19 PRO B O 1
ATOM 1577 N N . ASN B 1 20 ? -11.414 14.078 -7.625 1 92.88 20 ASN B N 1
ATOM 1578 C CA . ASN B 1 20 ? -11.969 15.375 -7.254 1 92.88 20 ASN B CA 1
ATOM 1579 C C . ASN B 1 20 ? -11.867 15.617 -5.75 1 92.88 20 ASN B C 1
ATOM 1581 O O . ASN B 1 20 ? -12.664 16.375 -5.184 1 92.88 20 ASN B O 1
ATOM 1585 N N . GLY B 1 21 ? -10.992 14.852 -5.164 1 92.75 21 GLY B N 1
ATOM 1586 C CA . GLY B 1 21 ? -10.766 15.055 -3.744 1 92.75 21 GLY B CA 1
ATOM 1587 C C . GLY B 1 21 ? -11.672 14.211 -2.869 1 92.75 21 GLY B C 1
ATOM 1588 O O . GLY B 1 21 ? -11.727 14.406 -1.653 1 92.75 21 GLY B O 1
ATOM 1589 N N . GLU B 1 22 ? -12.422 13.273 -3.463 1 94.38 22 GLU B N 1
ATOM 1590 C CA . GLU B 1 22 ? -13.32 12.406 -2.711 1 94.38 22 GLU B CA 1
ATOM 1591 C C . GLU B 1 22 ? -12.562 11.578 -1.678 1 94.38 22 GLU B C 1
ATOM 1593 O O . GLU B 1 22 ? -11.461 11.086 -1.953 1 94.38 22 GLU B O 1
ATOM 1598 N N . MET B 1 23 ? -13.203 11.477 -0.478 1 94.94 23 MET B N 1
ATOM 1599 C CA . MET B 1 23 ? -12.609 10.711 0.611 1 94.94 23 MET B CA 1
ATOM 1600 C C . MET B 1 23 ? -13.578 9.648 1.122 1 94.94 23 MET B C 1
ATOM 1602 O O . MET B 1 23 ? -13.477 9.203 2.264 1 94.94 23 MET B O 1
ATOM 1606 N N . ASP B 1 24 ? -14.57 9.305 0.343 1 95.56 24 ASP B N 1
ATOM 1607 C CA . ASP B 1 24 ? -15.656 8.422 0.763 1 95.56 24 ASP B CA 1
ATOM 1608 C C . ASP B 1 24 ? -15.172 6.98 0.912 1 95.56 24 ASP B C 1
ATOM 1610 O O . ASP B 1 24 ? -15.93 6.105 1.336 1 95.56 24 ASP B O 1
ATOM 1614 N N . TRP B 1 25 ? -13.922 6.691 0.693 1 97 25 TRP B N 1
ATOM 1615 C CA . TRP B 1 25 ? -13.328 5.363 0.812 1 97 25 TRP B CA 1
ATOM 1616 C C . TRP B 1 25 ? -12.766 5.145 2.211 1 97 25 TRP B C 1
ATOM 1618 O O . TRP B 1 25 ? -12.367 4.031 2.559 1 97 25 TRP B O 1
ATOM 1628 N N . MET B 1 26 ? -12.719 6.125 3.029 1 97.06 26 MET B N 1
ATOM 1629 C CA . MET B 1 26 ? -12.117 6.059 4.355 1 97.06 26 MET B CA 1
ATOM 1630 C C . MET B 1 26 ? -12.953 5.191 5.293 1 97.06 26 MET B C 1
ATOM 1632 O O . MET B 1 26 ? -14.18 5.184 5.207 1 97.06 26 MET B O 1
ATOM 1636 N N . THR B 1 27 ? -12.242 4.59 6.188 1 95.06 27 THR B N 1
ATOM 1637 C CA . THR B 1 27 ? -12.852 3.715 7.18 1 95.06 27 THR B CA 1
ATOM 1638 C C . THR B 1 27 ? -13.18 4.484 8.453 1 95.06 27 THR B C 1
ATOM 1640 O O . THR B 1 27 ? -12.289 5.094 9.062 1 95.06 27 THR B O 1
ATOM 1643 N N . PHE B 1 28 ? -14.359 4.41 8.859 1 93.12 28 PHE B N 1
ATOM 1644 C CA . PHE B 1 28 ? -14.844 4.93 10.133 1 93.12 28 PHE B CA 1
ATOM 1645 C C . PHE B 1 28 ? -15.781 3.932 10.805 1 93.12 28 PHE B C 1
ATOM 1647 O O . PHE B 1 28 ? -16.391 3.094 10.133 1 93.12 28 PHE B O 1
ATOM 1654 N N . PRO B 1 29 ? -15.977 4.027 12.156 1 94.19 29 PRO B N 1
ATOM 1655 C CA . PRO B 1 29 ? -15.219 4.863 13.086 1 94.19 29 PRO B CA 1
ATOM 1656 C C . PRO B 1 29 ? -13.812 4.324 13.352 1 94.19 29 PRO B C 1
ATOM 1658 O O . PRO B 1 29 ? -13.586 3.115 13.258 1 94.19 29 PRO B O 1
ATOM 1661 N N . TRP B 1 30 ? -12.953 5.18 13.711 1 95.19 30 TRP B N 1
ATOM 1662 C CA . TRP B 1 30 ? -11.633 4.777 14.172 1 95.19 30 TRP B CA 1
ATOM 1663 C C . TRP B 1 30 ? -11.711 4.164 15.57 1 95.19 30 TRP B C 1
ATOM 1665 O O . TRP B 1 30 ? -12.562 4.551 16.375 1 95.19 30 TRP B O 1
ATOM 1675 N N . THR B 1 31 ? -10.836 3.197 15.773 1 96.06 31 THR B N 1
ATOM 1676 C CA . THR B 1 31 ? -10.711 2.604 17.094 1 96.06 31 THR B CA 1
ATOM 1677 C C . THR B 1 31 ? -9.641 3.328 17.922 1 96.06 31 THR B C 1
ATOM 1679 O O . THR B 1 31 ? -8.875 4.125 17.375 1 96.06 31 THR B O 1
ATOM 1682 N N . ASN B 1 32 ? -9.562 3.064 19.203 1 94.94 32 ASN B N 1
ATOM 1683 C CA . ASN B 1 32 ? -8.68 3.775 20.125 1 94.94 32 ASN B CA 1
ATOM 1684 C C . ASN B 1 32 ? -7.211 3.592 19.734 1 94.94 32 ASN B C 1
ATOM 1686 O O . ASN B 1 32 ? -6.395 4.492 19.938 1 94.94 32 ASN B O 1
ATOM 1690 N N . ASP B 1 33 ? -6.918 2.492 19.188 1 97.5 33 ASP B N 1
ATOM 1691 C CA . ASP B 1 33 ? -5.523 2.199 18.859 1 97.5 33 ASP B CA 1
ATOM 1692 C C . ASP B 1 33 ? -5.02 3.109 17.75 1 97.5 33 ASP B C 1
ATOM 1694 O O . ASP B 1 33 ? -3.836 3.451 17.703 1 97.5 33 ASP B O 1
ATOM 1698 N N . VAL B 1 34 ? -5.887 3.576 16.812 1 96.25 34 VAL B N 1
ATOM 1699 C CA . VAL B 1 34 ? -5.512 4.578 15.82 1 96.25 34 VAL B CA 1
ATOM 1700 C C . VAL B 1 34 ? -5.117 5.875 16.516 1 96.25 34 VAL B C 1
ATOM 1702 O O . VAL B 1 34 ? -4.062 6.445 16.234 1 96.25 34 VAL B O 1
ATOM 1705 N N . GLY B 1 35 ? -5.988 6.266 17.406 1 94.75 35 GLY B N 1
ATOM 1706 C CA . GLY B 1 35 ? -5.727 7.488 18.156 1 94.75 35 GLY B CA 1
ATOM 1707 C C . GLY B 1 35 ? -4.406 7.461 18.906 1 94.75 35 GLY B C 1
ATOM 1708 O O . GLY B 1 35 ? -3.656 8.438 18.891 1 94.75 35 GLY B O 1
ATOM 1709 N N . ALA B 1 36 ? -4.148 6.34 19.562 1 96.38 36 ALA B N 1
ATOM 1710 C CA . ALA B 1 36 ? -2.896 6.184 20.297 1 96.38 36 ALA B CA 1
ATOM 1711 C C . ALA B 1 36 ? -1.691 6.293 19.359 1 96.38 36 ALA B C 1
ATOM 1713 O O . ALA B 1 36 ? -0.685 6.914 19.719 1 96.38 36 ALA B O 1
ATOM 1714 N N . TYR B 1 37 ? -1.787 5.699 18.25 1 98 37 TYR B N 1
ATOM 1715 C CA . TYR B 1 37 ? -0.727 5.762 17.25 1 98 37 TYR B CA 1
ATOM 1716 C C . TYR B 1 37 ? -0.5 7.195 16.797 1 98 37 TYR B C 1
ATOM 1718 O O . TYR B 1 37 ? 0.64 7.664 16.734 1 98 37 TYR B O 1
ATOM 1726 N N . ILE B 1 38 ? -1.552 7.867 16.5 1 97.44 38 ILE B N 1
ATOM 1727 C CA . ILE B 1 38 ? -1.49 9.242 16.016 1 97.44 38 ILE B CA 1
ATOM 1728 C C . ILE B 1 38 ? -0.911 10.148 17.094 1 97.44 38 ILE B C 1
ATOM 1730 O O . ILE B 1 38 ? -0.067 11 16.812 1 97.44 38 ILE B O 1
ATOM 1734 N N . THR B 1 39 ? -1.34 9.914 18.312 1 96.81 39 THR B N 1
ATOM 1735 C CA . THR B 1 39 ? -0.83 10.688 19.438 1 96.81 39 THR B CA 1
ATOM 1736 C C . THR B 1 39 ? 0.687 10.555 19.547 1 96.81 39 THR B C 1
ATOM 1738 O O . THR B 1 39 ? 1.385 11.547 19.781 1 96.81 39 THR B O 1
ATOM 1741 N N . LYS B 1 40 ? 1.196 9.414 19.328 1 97.81 40 LYS B N 1
ATOM 1742 C CA . LYS B 1 40 ? 2.637 9.18 19.375 1 97.81 40 LYS B CA 1
ATOM 1743 C C . LYS B 1 40 ? 3.357 9.953 18.266 1 97.81 40 LYS B C 1
ATOM 1745 O O . LYS B 1 40 ? 4.445 10.484 18.484 1 97.81 40 LYS B O 1
ATOM 1750 N N . ILE B 1 41 ? 2.785 9.992 17.062 1 98.12 41 ILE B N 1
ATOM 1751 C CA . ILE B 1 41 ? 3.365 10.742 15.953 1 98.12 41 ILE B CA 1
ATOM 1752 C C . ILE B 1 41 ? 3.395 12.234 16.297 1 98.12 41 ILE B C 1
ATOM 1754 O O . ILE B 1 41 ? 4.367 12.922 15.992 1 98.12 41 ILE B O 1
ATOM 1758 N N . MET B 1 42 ? 2.377 12.703 16.938 1 98.06 42 MET B N 1
ATOM 1759 C CA . MET B 1 42 ? 2.154 14.125 17.172 1 98.06 42 MET B CA 1
ATOM 1760 C C . MET B 1 42 ? 3.02 14.617 18.328 1 98.06 42 MET B C 1
ATOM 1762 O O . MET B 1 42 ? 3.355 15.797 18.406 1 98.06 42 MET B O 1
ATOM 1766 N N . GLU B 1 43 ? 3.375 13.766 19.219 1 97.75 43 GLU B N 1
ATOM 1767 C CA . GLU B 1 43 ? 4.008 14.117 20.484 1 97.75 43 GLU B CA 1
ATOM 1768 C C . GLU B 1 43 ? 5.215 15.023 20.266 1 97.75 43 GLU B C 1
ATOM 1770 O O . GLU B 1 43 ? 5.324 16.078 20.891 1 97.75 43 GLU B O 1
ATOM 1775 N N . PRO B 1 44 ? 6.066 14.719 19.359 1 98.38 44 PRO B N 1
ATOM 1776 C CA . PRO B 1 44 ? 7.25 15.562 19.188 1 98.38 44 PRO B CA 1
ATOM 1777 C C . PRO B 1 44 ? 7.008 16.734 18.234 1 98.38 44 PRO B C 1
ATOM 1779 O O . PRO B 1 44 ? 7.922 17.516 17.969 1 98.38 44 PRO B O 1
ATOM 1782 N N . VAL B 1 45 ? 5.828 16.906 17.688 1 98.75 45 VAL B N 1
ATOM 1783 C CA . VAL B 1 45 ? 5.547 17.875 16.625 1 98.75 45 VAL B CA 1
ATOM 1784 C C . VAL B 1 45 ? 5.145 19.219 17.25 1 98.75 45 VAL B C 1
ATOM 1786 O O . VAL B 1 45 ? 4.348 19.266 18.188 1 98.75 45 VAL B O 1
ATOM 1789 N N . ASP B 1 46 ? 5.742 20.25 16.688 1 98.56 46 ASP B N 1
ATOM 1790 C CA . ASP B 1 46 ? 5.32 21.547 17.203 1 98.56 46 ASP B CA 1
ATOM 1791 C C . ASP B 1 46 ? 4.953 22.484 16.062 1 98.56 46 ASP B C 1
ATOM 1793 O O . ASP B 1 46 ? 4.734 23.688 16.281 1 98.56 46 ASP B O 1
ATOM 1797 N N . THR B 1 47 ? 4.891 22 14.797 1 98.81 47 THR B N 1
ATOM 1798 C CA . THR B 1 47 ? 4.52 22.812 13.641 1 98.81 47 THR B CA 1
ATOM 1799 C C . THR B 1 47 ? 3.807 21.953 12.586 1 98.81 47 THR B C 1
ATOM 1801 O O . THR B 1 47 ? 4.258 20.859 12.258 1 98.81 47 THR B O 1
ATOM 1804 N N . ILE B 1 48 ? 2.682 22.469 12.109 1 98.81 48 ILE B N 1
ATOM 1805 C CA . ILE B 1 48 ? 1.941 21.828 11.031 1 98.81 48 ILE B CA 1
ATOM 1806 C C . ILE B 1 48 ? 2.18 22.594 9.727 1 98.81 48 ILE B C 1
ATOM 1808 O O . ILE B 1 48 ? 2.062 23.812 9.688 1 98.81 48 ILE B O 1
ATOM 1812 N N . VAL B 1 49 ? 2.586 21.922 8.719 1 98.81 49 VAL B N 1
ATOM 1813 C CA . VAL B 1 49 ? 2.781 22.5 7.391 1 98.81 49 VAL B CA 1
ATOM 1814 C C . VAL B 1 49 ? 1.603 22.125 6.492 1 98.81 49 VAL B C 1
ATOM 1816 O O . VAL B 1 49 ? 1.243 20.953 6.371 1 98.81 49 VAL B O 1
ATOM 1819 N N . LEU B 1 50 ? 0.992 23.141 5.852 1 98.38 50 LEU B N 1
ATOM 1820 C CA . LEU B 1 50 ? -0.182 22.938 5.012 1 98.38 50 LEU B CA 1
ATOM 1821 C C . LEU B 1 50 ? -0.008 23.609 3.654 1 98.38 50 LEU B C 1
ATOM 1823 O O . LEU B 1 50 ? 0.604 24.672 3.562 1 98.38 50 LEU B O 1
ATOM 1827 N N . GLY B 1 51 ? -0.539 22.953 2.656 1 97.06 51 GLY B N 1
ATOM 1828 C CA . GLY B 1 51 ? -0.82 23.703 1.441 1 97.06 51 GLY B CA 1
ATOM 1829 C C . GLY B 1 51 ? -2.055 24.578 1.553 1 97.06 51 GLY B C 1
ATOM 1830 O O . GLY B 1 51 ? -2.947 24.297 2.355 1 97.06 51 GLY B O 1
ATOM 1831 N N . ARG B 1 52 ? -2.188 25.453 0.709 1 95.5 52 ARG B N 1
ATOM 1832 C CA . ARG B 1 52 ? -3.275 26.422 0.794 1 95.5 52 ARG B CA 1
ATOM 1833 C C . ARG B 1 52 ? -4.633 25.75 0.653 1 95.5 52 ARG B C 1
ATOM 1835 O O . ARG B 1 52 ? -5.543 26 1.444 1 95.5 52 ARG B O 1
ATOM 1842 N N . ASN B 1 53 ? -4.789 24.922 -0.38 1 93.25 53 ASN B N 1
ATOM 1843 C CA . ASN B 1 53 ? -6.078 24.281 -0.631 1 93.25 53 ASN B CA 1
ATOM 1844 C C . ASN B 1 53 ? -6.551 23.484 0.58 1 93.25 53 ASN B C 1
ATOM 1846 O O . ASN B 1 53 ? -7.711 23.578 0.98 1 93.25 53 ASN B O 1
ATOM 1850 N N . LEU B 1 54 ? -5.695 22.734 1.175 1 95.44 54 LEU B N 1
ATOM 1851 C CA . LEU B 1 54 ? -6.074 21.984 2.365 1 95.44 54 LEU B CA 1
ATOM 1852 C C . LEU B 1 54 ? -6.348 22.922 3.537 1 95.44 54 LEU B C 1
ATOM 1854 O O . LEU B 1 54 ? -7.301 22.719 4.289 1 95.44 54 LEU B O 1
ATOM 1858 N N . ALA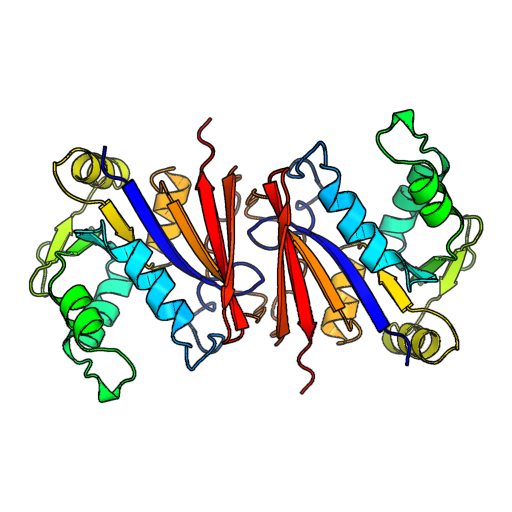 B 1 55 ? -5.504 23.938 3.693 1 97.06 55 ALA B N 1
ATOM 1859 C CA . ALA B 1 55 ? -5.66 24.891 4.797 1 97.06 55 ALA B CA 1
ATOM 1860 C C . ALA B 1 55 ? -7.066 25.469 4.82 1 97.06 55 ALA B C 1
ATOM 1862 O O . ALA B 1 55 ? -7.664 25.625 5.891 1 97.06 55 ALA B O 1
ATOM 1863 N N . GLU B 1 56 ? -7.613 25.766 3.727 1 96.31 56 GLU B N 1
ATOM 1864 C CA . GLU B 1 56 ? -8.914 26.422 3.594 1 96.31 56 GLU B CA 1
ATOM 1865 C C . GLU B 1 56 ? -10.023 25.562 4.191 1 96.31 56 GLU B C 1
ATOM 1867 O O . GLU B 1 56 ? -11 26.094 4.738 1 96.31 56 GLU B O 1
ATOM 1872 N N . GLY B 1 57 ? -9.922 24.328 4.105 1 95.25 57 GLY B N 1
ATOM 1873 C CA . GLY B 1 57 ? -10.898 23.438 4.703 1 95.25 57 GLY B CA 1
ATOM 1874 C C . GLY B 1 57 ? -10.484 22.922 6.062 1 95.25 57 GLY B C 1
ATOM 1875 O O . GLY B 1 57 ? -11.297 22.844 6.984 1 95.25 57 GLY B O 1
ATOM 1876 N N . PHE B 1 58 ? -9.242 22.625 6.227 1 97 58 PHE B N 1
ATOM 1877 C CA . PHE B 1 58 ? -8.656 21.969 7.391 1 97 58 PHE B CA 1
ATOM 1878 C C . PHE B 1 58 ? -8.766 22.859 8.625 1 97 58 PHE B C 1
ATOM 1880 O O . PHE B 1 58 ? -9.281 22.422 9.656 1 97 58 PHE B O 1
ATOM 1887 N N . ILE B 1 59 ? -8.367 24.109 8.539 1 97.81 59 ILE B N 1
ATOM 1888 C CA . ILE B 1 59 ? -8.242 24.969 9.703 1 97.81 59 ILE B CA 1
ATOM 1889 C C . ILE B 1 59 ? -9.625 25.312 10.258 1 97.81 59 ILE B C 1
ATOM 1891 O O . ILE B 1 59 ? -9.891 25.094 11.438 1 97.81 59 ILE B O 1
ATOM 1895 N N . PRO B 1 60 ? -10.625 25.703 9.383 1 97.31 60 PRO B N 1
ATOM 1896 C CA . PRO B 1 60 ? -11.953 25.984 9.922 1 97.31 60 PRO B CA 1
ATOM 1897 C C . PRO B 1 60 ? -12.641 24.734 10.469 1 97.31 60 PRO B C 1
ATOM 1899 O O . PRO B 1 60 ? -13.398 24.812 11.438 1 97.31 60 PRO B O 1
ATOM 1902 N N . THR B 1 61 ? -12.375 23.625 9.867 1 96.62 61 THR B N 1
ATOM 1903 C CA . THR B 1 61 ? -12.992 22.391 10.32 1 96.62 61 THR B CA 1
ATOM 1904 C C . THR B 1 61 ? -12.539 22.047 11.742 1 96.62 61 THR B C 1
ATOM 1906 O O . THR B 1 61 ? -13.367 21.75 12.609 1 96.62 61 THR B O 1
ATOM 1909 N N . TRP B 1 62 ? -11.305 22.094 11.969 1 97.12 62 TRP B N 1
ATOM 1910 C CA . TRP B 1 62 ? -10.797 21.781 13.305 1 97.12 62 TRP B CA 1
ATOM 1911 C C . TRP B 1 62 ? -11.242 22.828 14.312 1 97.12 62 TRP B C 1
ATOM 1913 O O . TRP B 1 62 ? -11.539 22.516 15.469 1 97.12 62 TRP B O 1
ATOM 1923 N N . ALA B 1 63 ? -11.289 24.109 13.867 1 96.75 63 ALA B N 1
ATOM 1924 C CA . ALA B 1 63 ? -11.703 25.203 14.758 1 96.75 63 ALA B CA 1
ATOM 1925 C C . ALA B 1 63 ? -13.133 25 15.234 1 96.75 63 ALA B C 1
ATOM 1927 O O . ALA B 1 63 ? -13.492 25.422 16.328 1 96.75 63 ALA B O 1
ATOM 1928 N N . SER B 1 64 ? -13.938 24.328 14.422 1 96.75 64 SER B N 1
ATOM 1929 C CA . SER B 1 64 ? -15.352 24.156 14.734 1 96.75 64 SER B CA 1
ATOM 1930 C C . SER B 1 64 ? -15.625 22.797 15.375 1 96.75 64 SER B C 1
ATOM 1932 O O . SER B 1 64 ? -16.734 22.531 15.82 1 96.75 64 SER B O 1
ATOM 1934 N N . ARG B 1 65 ? -14.641 21.953 15.469 1 96.25 65 ARG B N 1
ATOM 1935 C CA . ARG B 1 65 ? -14.828 20.594 15.953 1 96.25 65 ARG B CA 1
ATOM 1936 C C . ARG B 1 65 ? -15.062 20.578 17.453 1 96.25 65 ARG B C 1
ATOM 1938 O O . ARG B 1 65 ? -14.477 21.359 18.203 1 96.25 65 ARG B O 1
ATOM 1945 N N . THR B 1 66 ? -15.953 19.641 17.891 1 95.69 66 THR B N 1
ATOM 1946 C CA . THR B 1 66 ? -16.203 19.344 19.297 1 95.69 66 THR B CA 1
ATOM 1947 C C . THR B 1 66 ? -16.078 17.844 19.562 1 95.69 66 THR B C 1
ATOM 1949 O O . THR B 1 66 ? -16.047 17.047 18.609 1 95.69 66 THR B O 1
ATOM 1952 N N . PRO B 1 67 ? -15.906 17.484 20.781 1 93.19 67 PRO B N 1
ATOM 1953 C CA . PRO B 1 67 ? -15.828 16.047 21.094 1 93.19 67 PRO B CA 1
ATOM 1954 C C . PRO B 1 67 ? -17.031 15.273 20.547 1 93.19 67 PRO B C 1
ATOM 1956 O O . PRO B 1 67 ? -16.938 14.07 20.312 1 93.19 67 PRO B O 1
ATOM 1959 N N . GLU B 1 68 ? -18.156 15.898 20.328 1 93 68 GLU B N 1
ATOM 1960 C CA . GLU B 1 68 ? -19.344 15.258 19.766 1 93 68 GLU B CA 1
ATOM 1961 C C . GLU B 1 68 ? -19.094 14.781 18.344 1 93 68 GLU B C 1
ATOM 1963 O O . GLU B 1 68 ? -19.812 13.914 17.844 1 93 68 GLU B O 1
ATOM 1968 N N . ASP B 1 69 ? -18.094 15.289 17.781 1 91.19 69 ASP B N 1
ATOM 1969 C CA . ASP B 1 69 ? -17.75 14.93 16.406 1 91.19 69 ASP B CA 1
ATOM 1970 C C . ASP B 1 69 ? -16.844 13.703 16.375 1 91.19 69 ASP B C 1
ATOM 1972 O O . ASP B 1 69 ? -16.359 13.312 15.305 1 91.19 69 ASP B O 1
ATOM 1976 N N . GLY B 1 70 ? -16.547 13.156 17.484 1 87.44 70 GLY B N 1
ATOM 1977 C CA . GLY B 1 70 ? -15.82 11.898 17.531 1 87.44 70 GLY B CA 1
ATOM 1978 C C . GLY B 1 70 ? -14.336 12.078 17.797 1 87.44 70 GLY B C 1
ATOM 1979 O O . GLY B 1 70 ? -13.562 11.133 17.672 1 87.44 70 GLY B O 1
ATOM 1980 N N . GLU B 1 71 ? -13.938 13.32 18.062 1 90.31 71 GLU B N 1
ATOM 1981 C CA . GLU B 1 71 ? -12.555 13.633 18.406 1 90.31 71 GLU B CA 1
ATOM 1982 C C . GLU B 1 71 ? -12.438 14.023 19.875 1 90.31 71 GLU B C 1
ATOM 1984 O O . GLU B 1 71 ? -13.305 14.719 20.406 1 90.31 71 GLU B O 1
ATOM 1989 N N . ASP B 1 72 ? -11.375 13.508 20.531 1 91.75 72 ASP B N 1
ATOM 1990 C CA . ASP B 1 72 ? -11.203 13.93 21.922 1 91.75 72 ASP B CA 1
ATOM 1991 C C . ASP B 1 72 ? -10.742 15.383 22 1 91.75 72 ASP B C 1
ATOM 1993 O O . ASP B 1 72 ? -10.109 15.891 21.078 1 91.75 72 ASP B O 1
ATOM 1997 N N . GLN B 1 73 ? -11.039 16.016 23.078 1 95.62 73 GLN B N 1
ATOM 1998 C CA . GLN B 1 73 ? -10.75 17.438 23.25 1 95.62 73 GLN B CA 1
ATOM 1999 C C . GLN B 1 73 ? -9.258 17.719 23.141 1 95.62 73 GLN B C 1
ATOM 2001 O O . GLN B 1 73 ? -8.844 18.75 22.625 1 95.62 73 GLN B O 1
ATOM 2006 N N . GLU B 1 74 ? -8.445 16.844 23.641 1 95.62 74 GLU B N 1
ATOM 2007 C CA . GLU B 1 74 ? -7 17.016 23.609 1 95.62 74 GLU B CA 1
ATOM 2008 C C . GLU B 1 74 ? -6.488 17.109 22.172 1 95.62 74 GLU B C 1
ATOM 2010 O O . GLU B 1 74 ? -5.652 17.969 21.859 1 95.62 74 GLU B O 1
ATOM 2015 N N . THR B 1 75 ? -7.004 16.266 21.312 1 95.62 75 THR B N 1
ATOM 2016 C CA . THR B 1 75 ? -6.617 16.281 19.906 1 95.62 75 THR B CA 1
ATOM 2017 C C . THR B 1 75 ? -7.094 17.562 19.234 1 95.62 75 THR B C 1
ATOM 2019 O O . THR B 1 75 ? -6.344 18.188 18.484 1 95.62 75 THR B O 1
ATOM 2022 N N . ILE B 1 76 ? -8.273 17.938 19.5 1 96.75 76 ILE B N 1
ATOM 2023 C CA . ILE B 1 76 ? -8.844 19.156 18.938 1 96.75 76 ILE B CA 1
ATOM 2024 C C . ILE B 1 76 ? -7.992 20.359 19.344 1 96.75 76 ILE B C 1
ATOM 2026 O O . ILE B 1 76 ? -7.609 21.172 18.5 1 96.75 76 ILE B O 1
ATOM 2030 N N . ASP B 1 77 ? -7.688 20.406 20.625 1 97.38 77 ASP B N 1
ATOM 2031 C CA . ASP B 1 77 ? -6.859 21.5 21.141 1 97.38 77 ASP B CA 1
ATOM 2032 C C . ASP B 1 77 ? -5.48 21.5 20.484 1 97.38 77 ASP B C 1
ATOM 2034 O O . ASP B 1 77 ? -4.961 22.547 20.109 1 97.38 77 ASP B O 1
ATOM 2038 N N . TRP B 1 78 ? -4.941 20.359 20.391 1 97.94 78 TRP B N 1
ATOM 2039 C CA . TRP B 1 78 ? -3.615 20.25 19.781 1 97.94 78 TRP B CA 1
ATOM 2040 C C . TRP B 1 78 ? -3.627 20.75 18.344 1 97.94 78 TRP B C 1
ATOM 2042 O O . TRP B 1 78 ? -2.773 21.547 17.953 1 97.94 78 TRP B O 1
ATOM 2052 N N . MET B 1 79 ? -4.613 20.328 17.578 1 97.75 79 MET B N 1
ATOM 2053 C CA . MET B 1 79 ? -4.719 20.703 16.156 1 97.75 79 MET B CA 1
ATOM 2054 C C . MET B 1 79 ? -4.887 22.219 16.016 1 97.75 79 MET B C 1
ATOM 2056 O O . MET B 1 79 ? -4.301 22.828 15.117 1 97.75 79 MET B O 1
ATOM 2060 N N . ASN B 1 80 ? -5.625 22.766 16.875 1 97.75 80 ASN B N 1
ATOM 2061 C CA . ASN B 1 80 ? -5.922 24.203 16.766 1 97.75 80 ASN B CA 1
ATOM 2062 C C . ASN B 1 80 ? -4.777 25.047 17.312 1 97.75 80 ASN B C 1
ATOM 2064 O O . ASN B 1 80 ? -4.453 26.094 16.75 1 97.75 80 ASN B O 1
ATOM 2068 N N . ASN B 1 81 ? -4.086 24.547 18.328 1 98.06 81 ASN B N 1
ATOM 2069 C CA . ASN B 1 81 ? -3.105 25.359 19.031 1 98.06 81 ASN B CA 1
ATOM 2070 C C . ASN B 1 81 ? -1.715 25.219 18.422 1 98.06 81 ASN B C 1
ATOM 2072 O O . ASN B 1 81 ? -0.831 26.031 18.688 1 98.06 81 ASN B O 1
ATOM 2076 N N . THR B 1 82 ? -1.484 24.172 17.688 1 98.56 82 THR B N 1
ATOM 2077 C CA . THR B 1 82 ? -0.187 24 17.047 1 98.56 82 THR B CA 1
ATOM 2078 C C . THR B 1 82 ? -0.01 25 15.906 1 98.56 82 THR B C 1
ATOM 2080 O O . THR B 1 82 ? -0.858 25.078 15.016 1 98.56 82 THR B O 1
ATOM 2083 N N . PRO B 1 83 ? 1.087 25.766 15.945 1 98.5 83 PRO B N 1
ATOM 2084 C CA . PRO B 1 83 ? 1.331 26.734 14.867 1 98.5 83 PRO B CA 1
ATOM 2085 C C . PRO B 1 83 ? 1.362 26.062 13.492 1 98.5 83 PRO B C 1
ATOM 2087 O O . PRO B 1 83 ? 1.853 24.953 13.352 1 98.5 83 PRO B O 1
ATOM 2090 N N . LYS B 1 84 ? 0.851 26.875 12.5 1 98.62 84 LYS B N 1
ATOM 2091 C CA . LYS B 1 84 ? 0.801 26.359 11.133 1 98.62 84 LYS B CA 1
ATOM 2092 C C . LYS B 1 84 ? 1.601 27.25 10.188 1 98.62 84 LYS B C 1
ATOM 2094 O O . LYS B 1 84 ? 1.624 28.469 10.344 1 98.62 84 LYS B O 1
ATOM 2099 N N . VAL B 1 85 ? 2.244 26.625 9.273 1 98.5 85 VAL B N 1
ATOM 2100 C CA . VAL B 1 85 ? 2.836 27.297 8.117 1 98.5 85 VAL B CA 1
ATOM 2101 C C . VAL B 1 85 ? 2.115 26.875 6.844 1 98.5 85 VAL B C 1
ATOM 2103 O O . VAL B 1 85 ? 2.117 25.688 6.492 1 98.5 85 VAL B O 1
ATOM 2106 N N . VAL B 1 86 ? 1.504 27.812 6.184 1 98.5 86 VAL B N 1
ATOM 2107 C CA . VAL B 1 86 ? 0.773 27.547 4.949 1 98.5 86 VAL B CA 1
ATOM 2108 C C . VAL B 1 86 ? 1.639 27.922 3.748 1 98.5 86 VAL B C 1
ATOM 2110 O O . VAL B 1 86 ? 2.012 29.078 3.58 1 98.5 86 VAL B O 1
ATOM 2113 N N . ILE B 1 87 ? 1.959 26.984 2.939 1 98.38 87 ILE B N 1
ATOM 2114 C CA . ILE B 1 87 ? 2.75 27.188 1.732 1 98.38 87 ILE B CA 1
ATOM 2115 C C . ILE B 1 87 ? 1.863 27.766 0.628 1 98.38 87 ILE B C 1
ATOM 2117 O O . ILE B 1 87 ? 0.932 27.094 0.166 1 98.38 87 ILE B O 1
ATOM 2121 N N . SER B 1 88 ? 2.119 28.953 0.23 1 97.38 88 SER B N 1
ATOM 2122 C CA . SER B 1 88 ? 1.302 29.594 -0.791 1 97.38 88 SER B CA 1
ATOM 2123 C C . SER B 1 88 ? 2.037 30.781 -1.423 1 97.38 88 SER B C 1
ATOM 2125 O O . SER B 1 88 ? 2.691 31.547 -0.724 1 97.38 88 SER B O 1
ATOM 2127 N N . ASN B 1 89 ? 1.915 30.812 -2.738 1 96 89 ASN B N 1
ATOM 2128 C CA . ASN B 1 89 ? 2.471 31.969 -3.439 1 96 89 ASN B CA 1
ATOM 2129 C C . ASN B 1 89 ? 1.41 33.031 -3.695 1 96 89 ASN B C 1
ATOM 2131 O O . ASN B 1 89 ? 1.731 34.125 -4.121 1 96 89 ASN B O 1
ATOM 2135 N N . SER B 1 90 ? 0.198 32.656 -3.488 1 94.88 90 SER B N 1
ATOM 2136 C CA . SER B 1 90 ? -0.883 33.594 -3.797 1 94.88 90 SER B CA 1
ATOM 2137 C C . SER B 1 90 ? -1.349 34.344 -2.547 1 94.88 90 SER B C 1
ATOM 2139 O O . SER B 1 90 ? -1.874 35.438 -2.637 1 94.88 90 SER B O 1
ATOM 2141 N N . LEU B 1 91 ? -1.174 33.75 -1.39 1 93.75 91 LEU B N 1
ATOM 2142 C CA . LEU B 1 91 ? -1.53 34.406 -0.135 1 93.75 91 LEU B CA 1
ATOM 2143 C C . LEU B 1 91 ? -0.364 35.25 0.396 1 93.75 91 LEU B C 1
ATOM 2145 O O . LEU B 1 91 ? 0.775 34.781 0.422 1 93.75 91 LEU B O 1
ATOM 2149 N N . THR B 1 92 ? -0.61 36.469 0.776 1 90.19 92 THR B N 1
ATOM 2150 C CA . THR B 1 92 ? 0.434 37.344 1.301 1 90.19 92 THR B CA 1
ATOM 2151 C C . THR B 1 92 ? 0.394 37.375 2.826 1 90.19 92 THR B C 1
ATOM 2153 O O . THR B 1 92 ? 1.394 37.688 3.471 1 90.19 92 THR B O 1
ATOM 2156 N N . GLU B 1 93 ? -0.794 37.125 3.371 1 94.12 93 GLU B N 1
ATOM 2157 C CA . GLU B 1 93 ? -0.984 37.031 4.816 1 94.12 93 GLU B CA 1
ATOM 2158 C C . GLU B 1 93 ? -1.982 35.938 5.184 1 94.12 93 GLU B C 1
ATOM 2160 O O . GLU B 1 93 ? -2.848 35.594 4.379 1 94.12 93 GLU B O 1
ATOM 2165 N N . SER B 1 94 ? -1.891 35.469 6.383 1 96 94 SER B N 1
ATOM 2166 C CA . SER B 1 94 ? -2.775 34.375 6.82 1 96 94 SER B CA 1
ATOM 2167 C C . SER B 1 94 ? -4.137 34.938 7.246 1 96 94 SER B C 1
ATOM 2169 O O . SER B 1 94 ? -4.215 35.875 8.039 1 96 94 SER B O 1
ATOM 2171 N N . PRO B 1 95 ? -5.18 34.406 6.719 1 95.88 95 PRO B N 1
ATOM 2172 C CA . PRO B 1 95 ? -6.5 34.75 7.25 1 95.88 95 PRO B CA 1
ATOM 2173 C C . PRO B 1 95 ? -6.871 33.906 8.484 1 95.88 95 PRO B C 1
ATOM 2175 O O . PRO B 1 95 ? -7.957 34.094 9.047 1 95.88 95 PRO B O 1
ATOM 2178 N N . TRP B 1 96 ? -6.016 33 8.914 1 96.19 96 TRP B N 1
ATOM 2179 C CA . TRP B 1 96 ? -6.289 32.094 10.023 1 96.19 96 TRP B CA 1
ATOM 2180 C C . TRP B 1 96 ? -5.461 32.469 11.25 1 96.19 96 TRP B C 1
ATOM 2182 O O . TRP B 1 96 ? -4.336 32.938 11.117 1 96.19 96 TRP B O 1
ATOM 2192 N N . GLU B 1 97 ? -6.008 32.188 12.422 1 92.75 97 GLU B N 1
ATOM 2193 C CA . GLU B 1 97 ? -5.258 32.344 13.664 1 92.75 97 GLU B CA 1
ATOM 2194 C C . GLU B 1 97 ? -4.152 31.297 13.781 1 92.75 97 GLU B C 1
ATOM 2196 O O . GLU B 1 97 ? -4.316 30.156 13.344 1 92.75 97 GLU B O 1
ATOM 2201 N N . ASN B 1 98 ? -3.043 31.703 14.367 1 96.12 98 ASN B N 1
ATOM 2202 C CA . ASN B 1 98 ? -1.952 30.781 14.68 1 96.12 98 ASN B CA 1
ATOM 2203 C C . ASN B 1 98 ? -1.369 30.156 13.422 1 96.12 98 ASN B C 1
ATOM 2205 O O . ASN B 1 98 ? -0.999 28.969 13.422 1 96.12 98 ASN B O 1
ATOM 2209 N N . ALA B 1 99 ? -1.444 30.891 12.234 1 97.81 99 ALA B N 1
ATOM 2210 C CA . ALA B 1 99 ? -0.914 30.422 10.961 1 97.81 99 ALA B CA 1
ATOM 2211 C C . ALA B 1 99 ? -0.12 31.516 10.258 1 97.81 99 ALA B C 1
ATOM 2213 O O . ALA B 1 99 ? -0.511 32.688 10.273 1 97.81 99 ALA B O 1
ATOM 2214 N N . THR B 1 100 ? 0.976 31.188 9.695 1 97.81 100 THR B N 1
ATOM 2215 C CA . THR B 1 100 ? 1.757 32.094 8.844 1 97.81 100 THR B CA 1
ATOM 2216 C C . THR B 1 100 ? 1.801 31.547 7.41 1 97.81 100 THR B C 1
ATOM 2218 O O . THR B 1 100 ? 1.567 30.359 7.176 1 97.81 100 THR B O 1
ATOM 2221 N N . VAL B 1 101 ? 2.039 32.469 6.48 1 98.12 101 VAL B N 1
ATOM 2222 C CA . VAL B 1 101 ? 2.119 32.094 5.07 1 98.12 101 VAL B CA 1
ATOM 2223 C C . VAL B 1 101 ? 3.566 32.188 4.594 1 98.12 101 VAL B C 1
ATOM 2225 O O . VAL B 1 101 ? 4.277 33.125 4.922 1 98.12 101 VAL B O 1
ATOM 2228 N N . ALA B 1 102 ? 4.004 31.203 3.953 1 97.44 102 ALA B N 1
ATOM 2229 C CA . ALA B 1 102 ? 5.324 31.203 3.332 1 97.44 102 ALA B CA 1
ATOM 2230 C C . ALA B 1 102 ? 5.227 30.906 1.837 1 97.44 102 ALA B C 1
ATOM 2232 O O . ALA B 1 102 ? 4.598 29.922 1.429 1 97.44 102 ALA B O 1
ATOM 2233 N N . GLY B 1 103 ? 5.812 31.734 0.994 1 96.38 103 GLY B N 1
ATOM 2234 C CA . GLY B 1 103 ? 5.855 31.562 -0.449 1 96.38 103 GLY B CA 1
ATOM 2235 C C . GLY B 1 103 ? 7.266 31.531 -1.005 1 96.38 103 GLY B C 1
ATOM 2236 O O . GLY B 1 103 ? 8.203 31.984 -0.354 1 96.38 103 GLY B O 1
ATOM 2237 N N . GLY B 1 104 ? 7.406 30.969 -2.221 1 96.06 104 GLY B N 1
ATOM 2238 C CA . GLY B 1 104 ? 8.719 30.875 -2.846 1 96.06 104 GLY B CA 1
ATOM 2239 C C . GLY B 1 104 ? 9.211 29.453 -2.992 1 96.06 104 GLY B C 1
ATOM 2240 O O . GLY B 1 104 ? 8.445 28.562 -3.35 1 96.06 104 GLY B O 1
ATOM 2241 N N . ASP B 1 105 ? 10.555 29.312 -2.756 1 97.69 105 ASP B N 1
ATOM 2242 C CA . ASP B 1 105 ? 11.203 28.016 -2.953 1 97.69 105 ASP B CA 1
ATOM 2243 C C . ASP B 1 105 ? 10.852 27.047 -1.819 1 97.69 105 ASP B C 1
ATOM 2245 O O . ASP B 1 105 ? 11.258 27.25 -0.674 1 97.69 105 ASP B O 1
ATOM 2249 N N . LEU B 1 106 ? 10.148 26.031 -2.209 1 97.81 106 LEU B N 1
ATOM 2250 C CA . LEU B 1 106 ? 9.656 25.078 -1.229 1 97.81 106 LEU B CA 1
ATOM 2251 C C . LEU B 1 106 ? 10.805 24.469 -0.434 1 97.81 106 LEU B C 1
ATOM 2253 O O . LEU B 1 106 ? 10.734 24.359 0.792 1 97.81 106 LEU B O 1
ATOM 2257 N N . ALA B 1 107 ? 11.844 24.047 -1.063 1 98.06 107 ALA B N 1
ATOM 2258 C CA . ALA B 1 107 ? 12.992 23.438 -0.391 1 98.06 107 ALA B CA 1
ATOM 2259 C C . ALA B 1 107 ? 13.617 24.391 0.606 1 98.06 107 ALA B C 1
ATOM 2261 O O . ALA B 1 107 ? 13.984 24 1.715 1 98.06 107 ALA B O 1
ATOM 2262 N N . LYS B 1 108 ? 13.75 25.609 0.169 1 98.38 108 LYS B N 1
ATOM 2263 C CA . LYS B 1 108 ? 14.312 26.625 1.068 1 98.38 108 LYS B CA 1
ATOM 2264 C C . LYS B 1 108 ? 13.43 26.812 2.301 1 98.38 108 LYS B C 1
ATOM 2266 O O . LYS B 1 108 ? 13.93 26.844 3.426 1 98.38 108 LYS B O 1
ATOM 2271 N N . ILE B 1 109 ? 12.148 26.922 2.055 1 98.19 109 ILE B N 1
ATOM 2272 C CA . ILE B 1 109 ? 11.211 27.125 3.148 1 98.19 109 ILE B CA 1
ATOM 2273 C C . ILE B 1 109 ? 11.32 25.969 4.148 1 98.19 109 ILE B C 1
ATOM 2275 O O . ILE B 1 109 ? 11.469 26.203 5.352 1 98.19 109 ILE B O 1
ATOM 2279 N N . ILE B 1 110 ? 11.273 24.75 3.703 1 98.62 110 ILE B N 1
ATOM 2280 C CA . ILE B 1 110 ? 11.266 23.578 4.562 1 98.62 110 ILE B CA 1
ATOM 2281 C C . ILE B 1 110 ? 12.609 23.438 5.266 1 98.62 110 ILE B C 1
ATOM 2283 O O . ILE B 1 110 ? 12.664 23.141 6.465 1 98.62 110 ILE B O 1
ATOM 2287 N N . ASN B 1 111 ? 13.695 23.656 4.555 1 98.44 111 ASN B N 1
ATOM 2288 C CA . ASN B 1 111 ? 15.016 23.547 5.168 1 98.44 111 ASN B CA 1
ATOM 2289 C C . ASN B 1 111 ? 15.211 24.609 6.246 1 98.44 111 ASN B C 1
ATOM 2291 O O . ASN B 1 111 ? 15.844 24.359 7.27 1 98.44 111 ASN B O 1
ATOM 2295 N N . ASP B 1 112 ? 14.711 25.766 5.965 1 98.19 112 ASP B N 1
ATOM 2296 C CA . ASP B 1 112 ? 14.758 26.812 6.984 1 98.19 112 ASP B CA 1
ATOM 2297 C C . ASP B 1 112 ? 13.977 26.406 8.234 1 98.19 112 ASP B C 1
ATOM 2299 O O . ASP B 1 112 ? 14.453 26.578 9.352 1 98.19 112 ASP B O 1
ATOM 2303 N N . LEU B 1 113 ? 12.812 25.891 8.039 1 98.31 113 LEU B N 1
ATOM 2304 C CA . LEU B 1 113 ? 12.016 25.422 9.164 1 98.31 113 LEU B CA 1
ATOM 2305 C C . LEU B 1 113 ? 12.75 24.328 9.93 1 98.31 113 LEU B C 1
ATOM 2307 O O . LEU B 1 113 ? 12.773 24.328 11.164 1 98.31 113 LEU B O 1
ATOM 2311 N N . LYS B 1 114 ? 13.312 23.359 9.227 1 98.38 114 LYS B N 1
ATOM 2312 C CA . LYS B 1 114 ? 14.008 22.234 9.836 1 98.38 114 LYS B CA 1
ATOM 2313 C C . LYS B 1 114 ? 15.227 22.703 10.633 1 98.38 114 LYS B C 1
ATOM 2315 O O . LYS B 1 114 ? 15.641 22.047 11.578 1 98.38 114 LYS B O 1
ATOM 2320 N N . SER B 1 115 ? 15.805 23.797 10.25 1 97.81 115 SER B N 1
ATOM 2321 C CA . SER B 1 115 ? 17.031 24.266 10.867 1 97.81 115 SER B CA 1
ATOM 2322 C C . SER B 1 115 ? 16.75 25.062 12.133 1 97.81 115 SER B C 1
ATOM 2324 O O . SER B 1 115 ? 17.672 25.344 12.922 1 97.81 115 SER B O 1
ATOM 2326 N N . GLN B 1 116 ? 15.57 25.438 12.344 1 97.25 116 GLN B N 1
ATOM 2327 C CA . GLN B 1 116 ? 15.18 26.141 13.562 1 97.25 116 GLN B CA 1
ATOM 2328 C C . GLN B 1 116 ? 15.086 25.188 14.75 1 97.25 116 GLN B C 1
ATOM 2330 O O . GLN B 1 116 ? 14.867 24 14.57 1 97.25 116 GLN B O 1
ATOM 2335 N N . PRO B 1 117 ? 15.336 25.781 15.93 1 97.31 117 PRO B N 1
ATOM 2336 C CA . PRO B 1 117 ? 15.102 24.922 17.094 1 97.31 117 PRO B CA 1
ATOM 2337 C C . PRO B 1 117 ? 13.625 24.562 17.281 1 97.31 117 PRO B C 1
ATOM 2339 O O . PRO B 1 117 ? 12.75 25.328 16.859 1 97.31 117 PRO B O 1
ATOM 2342 N N . GLY B 1 118 ? 13.398 23.422 17.953 1 97.69 118 GLY B N 1
ATOM 2343 C CA . GLY B 1 118 ? 12.031 23.016 18.219 1 97.69 118 GLY B CA 1
ATOM 2344 C C . GLY B 1 118 ? 11.766 21.547 17.938 1 97.69 118 GLY B C 1
ATOM 2345 O O . GLY B 1 118 ? 12.703 20.766 17.828 1 97.69 118 GLY B O 1
ATOM 2346 N N . GLY B 1 119 ? 10.477 21.266 17.938 1 98.44 119 GLY B N 1
ATOM 2347 C CA . GLY B 1 119 ? 10.039 19.906 17.656 1 98.44 119 GLY B CA 1
ATOM 2348 C C . GLY B 1 119 ? 9.898 19.625 16.172 1 98.44 119 GLY B C 1
ATOM 2349 O O . GLY B 1 119 ? 10.273 20.438 15.336 1 98.44 119 GLY B O 1
ATOM 2350 N N . ASP B 1 120 ? 9.414 18.484 15.844 1 98.75 120 ASP B N 1
ATOM 2351 C CA . ASP B 1 120 ? 9.25 18.016 14.469 1 98.75 120 ASP B CA 1
ATOM 2352 C C . ASP B 1 120 ? 8.141 18.781 13.758 1 98.75 120 ASP B C 1
ATOM 2354 O O . ASP B 1 120 ? 7.402 19.547 14.391 1 98.75 120 ASP B O 1
ATOM 2358 N N . LEU B 1 121 ? 8.125 18.703 12.453 1 98.88 121 LEU B N 1
ATOM 2359 C CA . LEU B 1 121 ? 7.074 19.219 11.57 1 98.88 121 LEU B CA 1
ATOM 2360 C C . LEU B 1 121 ? 6.199 18.078 11.055 1 98.88 121 LEU B C 1
ATOM 2362 O O . LEU B 1 121 ? 6.637 16.922 11.008 1 98.88 121 LEU B O 1
ATOM 2366 N N . ILE B 1 122 ? 4.949 18.469 10.688 1 98.88 122 ILE B N 1
ATOM 2367 C CA . ILE B 1 122 ? 4.094 17.422 10.141 1 98.88 122 ILE B CA 1
ATOM 2368 C C . ILE B 1 122 ? 3.236 17.984 9.008 1 98.88 122 ILE B C 1
ATOM 2370 O O . ILE B 1 122 ? 2.834 19.156 9.055 1 98.88 122 ILE B O 1
ATOM 2374 N N . VAL B 1 123 ? 3.066 17.234 8 1 98.69 123 VAL B N 1
ATOM 2375 C CA . VAL B 1 123 ? 2.184 17.547 6.883 1 98.69 123 VAL B CA 1
ATOM 2376 C C . VAL B 1 123 ? 1.111 16.469 6.758 1 98.69 123 VAL B C 1
ATOM 2378 O O . VAL B 1 123 ? 1.396 15.281 6.918 1 98.69 123 VAL B O 1
ATOM 2381 N N . TYR B 1 124 ? -0.124 16.797 6.438 1 97.56 124 TYR B N 1
ATOM 2382 C CA . TYR B 1 124 ? -1.267 15.891 6.363 1 97.56 124 TYR B CA 1
ATOM 2383 C C . TYR B 1 124 ? -1.774 15.766 4.934 1 97.56 124 TYR B C 1
ATOM 2385 O O . TYR B 1 124 ? -2.654 14.953 4.648 1 97.56 124 TYR B O 1
ATOM 2393 N N . GLY B 1 125 ? -1.265 16.516 4.086 1 94.06 125 GLY B N 1
ATOM 2394 C CA . GLY B 1 125 ? -1.718 16.75 2.725 1 94.06 125 GLY B CA 1
ATOM 2395 C C . GLY B 1 125 ? -1.507 18.188 2.271 1 94.06 125 GLY B C 1
ATOM 2396 O O . GLY B 1 125 ? -0.728 18.922 2.877 1 94.06 125 GLY B O 1
ATOM 2397 N N . GLY B 1 126 ? -2.158 18.672 1.21 1 91.56 126 GLY B N 1
ATOM 2398 C CA . GLY B 1 126 ? -2.9 18 0.156 1 91.56 126 GLY B CA 1
ATOM 2399 C C . GLY B 1 126 ? -2.006 17.266 -0.828 1 91.56 126 GLY B C 1
ATOM 2400 O O . GLY B 1 126 ? -0.785 17.234 -0.662 1 91.56 126 GLY B O 1
ATOM 2401 N N . GLY B 1 127 ? -2.525 16.734 -1.824 1 90.62 127 GLY B N 1
ATOM 2402 C CA . GLY B 1 127 ? -1.819 15.922 -2.805 1 90.62 127 GLY B CA 1
ATOM 2403 C C . GLY B 1 127 ? -0.687 16.656 -3.488 1 90.62 127 GLY B C 1
ATOM 2404 O O . GLY B 1 127 ? 0.428 16.141 -3.59 1 90.62 127 GLY B O 1
ATOM 2405 N N . THR B 1 128 ? -0.938 17.906 -3.859 1 90.25 128 THR B N 1
ATOM 2406 C CA . THR B 1 128 ? 0.062 18.703 -4.57 1 90.25 128 THR B CA 1
ATOM 2407 C C . THR B 1 128 ? 1.271 18.969 -3.678 1 90.25 128 THR B C 1
ATOM 2409 O O . THR B 1 128 ? 2.414 18.766 -4.094 1 90.25 128 THR B O 1
ATOM 2412 N N . LEU B 1 129 ? 1.039 19.453 -2.465 1 95.19 129 LEU B N 1
ATOM 2413 C CA . LEU B 1 129 ? 2.139 19.734 -1.553 1 95.19 129 LEU B CA 1
ATOM 2414 C C . LEU B 1 129 ? 2.924 18.484 -1.222 1 95.19 129 LEU B C 1
ATOM 2416 O O . LEU B 1 129 ? 4.156 18.469 -1.288 1 95.19 129 LEU B O 1
ATOM 2420 N N . VAL B 1 130 ? 2.256 17.422 -0.887 1 96.06 130 VAL B N 1
ATOM 2421 C CA . VAL B 1 130 ? 2.896 16.172 -0.488 1 96.06 130 VAL B CA 1
ATOM 2422 C C . VAL B 1 130 ? 3.762 15.641 -1.632 1 96.06 130 VAL B C 1
ATOM 2424 O O . VAL B 1 130 ? 4.918 15.266 -1.423 1 96.06 130 VAL B O 1
ATOM 2427 N N . SER B 1 131 ? 3.203 15.648 -2.812 1 91.56 131 SER B N 1
ATOM 2428 C CA . SER B 1 131 ? 3.959 15.195 -3.977 1 91.56 131 SER B CA 1
ATOM 2429 C C . SER B 1 131 ? 5.227 16.016 -4.16 1 91.56 131 SER B C 1
ATOM 2431 O O . SER B 1 131 ? 6.301 15.469 -4.43 1 91.56 131 SER B O 1
ATOM 2433 N N . ALA B 1 132 ? 5.102 17.297 -4.059 1 92.69 132 ALA B N 1
ATOM 2434 C CA . ALA B 1 132 ? 6.246 18.188 -4.227 1 92.69 132 ALA B CA 1
ATOM 2435 C C . ALA B 1 132 ? 7.297 17.938 -3.146 1 92.69 132 ALA B C 1
ATOM 2437 O O . ALA B 1 132 ? 8.5 17.938 -3.43 1 92.69 132 ALA B O 1
ATOM 2438 N N . LEU B 1 133 ? 6.863 17.781 -1.91 1 96.38 133 LEU B N 1
ATOM 2439 C CA . LEU B 1 133 ? 7.777 17.531 -0.801 1 96.38 133 LEU B CA 1
ATOM 2440 C C . LEU B 1 133 ? 8.539 16.234 -1.008 1 96.38 133 LEU B C 1
ATOM 2442 O O . LEU B 1 133 ? 9.742 16.172 -0.755 1 96.38 133 LEU B O 1
ATOM 2446 N N . LEU B 1 134 ? 7.824 15.219 -1.429 1 94.06 134 LEU B N 1
ATOM 2447 C CA . LEU B 1 134 ? 8.445 13.922 -1.665 1 94.06 134 LEU B CA 1
ATOM 2448 C C . LEU B 1 134 ? 9.43 13.992 -2.826 1 94.06 134 LEU B C 1
ATOM 2450 O O . LEU B 1 134 ? 10.539 13.453 -2.738 1 94.06 134 LEU B O 1
ATOM 2454 N N . ALA B 1 135 ? 9.031 14.656 -3.875 1 87.88 135 ALA B N 1
ATOM 2455 C CA . ALA B 1 135 ? 9.906 14.82 -5.035 1 87.88 135 ALA B CA 1
ATOM 2456 C C . ALA B 1 135 ? 11.188 15.547 -4.656 1 87.88 135 ALA B C 1
ATOM 2458 O O . ALA B 1 135 ? 12.258 15.258 -5.199 1 87.88 135 ALA B O 1
ATOM 2459 N N . ALA B 1 136 ? 11.031 16.453 -3.785 1 91.81 136 ALA B N 1
ATOM 2460 C CA . ALA B 1 136 ? 12.172 17.266 -3.359 1 91.81 136 ALA B CA 1
ATOM 2461 C C . ALA B 1 136 ? 12.945 16.578 -2.234 1 91.81 136 ALA B C 1
ATOM 2463 O O . ALA B 1 136 ? 13.891 17.141 -1.688 1 91.81 136 ALA B O 1
ATOM 2464 N N . GLU B 1 137 ? 12.5 15.406 -1.85 1 92.81 137 GLU B N 1
ATOM 2465 C CA . GLU B 1 137 ? 13.156 14.586 -0.829 1 92.81 137 GLU B CA 1
ATOM 2466 C C . GLU B 1 137 ? 13.242 15.336 0.5 1 92.81 137 GLU B C 1
ATOM 2468 O O . GLU B 1 137 ? 14.273 15.297 1.17 1 92.81 137 GLU B O 1
ATOM 2473 N N . LEU B 1 138 ? 12.156 15.961 0.827 1 96.5 138 LEU B N 1
ATOM 2474 C CA . LEU B 1 138 ? 12.156 16.812 2.012 1 96.5 138 LEU B CA 1
ATOM 2475 C C . LEU B 1 138 ? 11.492 16.094 3.189 1 96.5 138 LEU B C 1
ATOM 2477 O O . LEU B 1 138 ? 11.617 16.547 4.336 1 96.5 138 LEU B O 1
ATOM 2481 N N . ILE B 1 139 ? 10.805 15.031 2.957 1 97.62 139 ILE B N 1
ATOM 2482 C CA . ILE B 1 139 ? 10.109 14.305 4.016 1 97.62 139 ILE B CA 1
ATOM 2483 C C . ILE B 1 139 ? 11.062 13.305 4.664 1 97.62 139 ILE B C 1
ATOM 2485 O O . ILE B 1 139 ? 11.812 12.609 3.967 1 97.62 139 ILE B O 1
ATOM 2489 N N . ASP B 1 140 ? 10.961 13.18 6.02 1 98.25 140 ASP B N 1
ATOM 2490 C CA . ASP B 1 140 ? 11.875 12.312 6.75 1 98.25 140 ASP B CA 1
ATOM 2491 C C . ASP B 1 140 ? 11.172 11.039 7.215 1 98.25 140 ASP B C 1
ATOM 2493 O O . ASP B 1 140 ? 11.812 10 7.395 1 98.25 140 ASP B O 1
ATOM 2497 N N . GLU B 1 141 ? 9.891 11.117 7.504 1 98.44 141 GLU B N 1
ATOM 2498 C CA . GLU B 1 141 ? 9.062 9.992 7.926 1 98.44 141 GLU B CA 1
ATOM 2499 C C . GLU B 1 141 ? 7.734 9.977 7.184 1 98.44 141 GLU B C 1
ATOM 2501 O O . GLU B 1 141 ? 7.117 11.023 6.984 1 98.44 141 GLU B O 1
ATOM 2506 N N . ILE B 1 142 ? 7.402 8.836 6.77 1 98.5 142 ILE B N 1
ATOM 2507 C CA . ILE B 1 142 ? 6.164 8.672 6.016 1 98.5 142 ILE B CA 1
ATOM 2508 C C . ILE B 1 142 ? 5.25 7.68 6.734 1 98.5 142 ILE B C 1
ATOM 2510 O O . ILE B 1 142 ? 5.605 6.508 6.898 1 98.5 142 ILE B O 1
ATOM 2514 N N . HIS B 1 143 ? 4.129 8.156 7.188 1 98.88 143 HIS B N 1
ATOM 2515 C CA . HIS B 1 143 ? 3.086 7.316 7.766 1 98.88 143 HIS B CA 1
ATOM 2516 C C . HIS B 1 143 ? 1.869 7.238 6.848 1 98.88 143 HIS B C 1
ATOM 2518 O O . HIS B 1 143 ? 1.118 8.211 6.723 1 98.88 143 HIS B O 1
ATOM 2524 N N . LEU B 1 144 ? 1.688 6.133 6.211 1 98.75 144 LEU B N 1
ATOM 2525 C CA . LEU B 1 144 ? 0.528 5.887 5.359 1 98.75 144 LEU B CA 1
ATOM 2526 C C . LEU B 1 144 ? -0.528 5.074 6.098 1 98.75 144 LEU B C 1
ATOM 2528 O O . LEU B 1 144 ? -0.272 3.938 6.504 1 98.75 144 LEU B O 1
ATOM 2532 N N . PHE B 1 145 ? -1.635 5.664 6.363 1 98.81 145 PHE B N 1
ATOM 2533 C CA . PHE B 1 145 ? -2.77 4.945 6.93 1 98.81 145 PHE B CA 1
ATOM 2534 C C . PHE B 1 145 ? -3.611 4.309 5.832 1 98.81 145 PHE B C 1
ATOM 2536 O O . PHE B 1 145 ? -4.508 4.949 5.277 1 98.81 145 PHE B O 1
ATOM 2543 N N . VAL B 1 146 ? -3.369 3.072 5.59 1 98.88 146 VAL B N 1
ATOM 2544 C CA . VAL B 1 146 ? -3.941 2.363 4.449 1 98.88 146 VAL B CA 1
ATOM 2545 C C . VAL B 1 146 ? -5.336 1.85 4.809 1 98.88 146 VAL B C 1
ATOM 2547 O O . VAL B 1 146 ? -5.48 0.983 5.672 1 98.88 146 VAL B O 1
ATOM 2550 N N . ASN B 1 147 ? -6.324 2.449 4.164 1 98.81 147 ASN B N 1
ATOM 2551 C CA . ASN B 1 147 ? -7.691 1.941 4.23 1 98.81 147 ASN B CA 1
ATOM 2552 C C . ASN B 1 147 ? -7.902 0.78 3.264 1 98.81 147 ASN B C 1
ATOM 2554 O O . ASN B 1 147 ? -7.324 0.758 2.176 1 98.81 147 ASN B O 1
ATOM 2558 N N . ALA B 1 148 ? -8.695 -0.189 3.684 1 98 148 ALA B N 1
ATOM 2559 C CA . ALA B 1 148 ? -8.883 -1.422 2.922 1 98 148 ALA B CA 1
ATOM 2560 C C . ALA B 1 148 ? -9.828 -1.204 1.746 1 98 148 ALA B C 1
ATOM 2562 O O . ALA B 1 148 ? -10.875 -1.857 1.651 1 98 148 ALA B O 1
ATOM 2563 N N . THR B 1 149 ? -9.453 -0.327 0.866 1 97.56 149 THR B N 1
ATOM 2564 C CA . THR B 1 149 ? -10.211 0.02 -0.332 1 97.56 149 THR B CA 1
ATOM 2565 C C . THR B 1 149 ? -9.273 0.407 -1.471 1 97.56 149 THR B C 1
ATOM 2567 O O . THR B 1 149 ? -8.266 1.093 -1.252 1 97.56 149 THR B O 1
ATOM 2570 N N . ALA B 1 150 ? -9.531 -0.101 -2.639 1 96.81 150 ALA B N 1
ATOM 2571 C CA . ALA B 1 150 ? -8.898 0.378 -3.863 1 96.81 150 ALA B CA 1
ATOM 2572 C C . ALA B 1 150 ? -9.875 1.188 -4.707 1 96.81 150 ALA B C 1
ATOM 2574 O O . ALA B 1 150 ? -11.039 0.816 -4.848 1 96.81 150 ALA B O 1
ATOM 2575 N N . ILE B 1 151 ? -9.367 2.307 -5.273 1 96.31 151 ILE B N 1
ATOM 2576 C CA . ILE B 1 151 ? -10.32 3.164 -5.969 1 96.31 151 ILE B CA 1
ATOM 2577 C C . ILE B 1 151 ? -9.914 3.301 -7.434 1 96.31 151 ILE B C 1
ATOM 2579 O O . ILE B 1 151 ? -10.672 3.836 -8.25 1 96.31 151 ILE B O 1
ATOM 2583 N N . GLY B 1 152 ? -8.719 2.879 -7.816 1 94.44 152 GLY B N 1
ATOM 2584 C CA . GLY B 1 152 ? -8.305 2.729 -9.203 1 94.44 152 GLY B CA 1
ATOM 2585 C C . GLY B 1 152 ? -7.867 4.035 -9.836 1 94.44 152 GLY B C 1
ATOM 2586 O O . GLY B 1 152 ? -7.316 4.039 -10.938 1 94.44 152 GLY B O 1
ATOM 2587 N N . THR B 1 153 ? -8.227 5.129 -9.219 1 93.31 153 THR B N 1
ATOM 2588 C CA . THR B 1 153 ? -7.848 6.445 -9.719 1 93.31 153 THR B CA 1
ATOM 2589 C C . THR B 1 153 ? -7.918 7.488 -8.609 1 93.31 153 THR B C 1
ATOM 2591 O O . THR B 1 153 ? -8.617 7.293 -7.613 1 93.31 153 THR B O 1
ATOM 2594 N N . GLY B 1 154 ? -7.105 8.57 -8.805 1 94.62 154 GLY B N 1
ATOM 2595 C CA . GLY B 1 154 ? -7.164 9.633 -7.812 1 94.62 154 GLY B CA 1
ATOM 2596 C C . GLY B 1 154 ? -5.871 10.422 -7.707 1 94.62 154 GLY B C 1
ATOM 2597 O O . GLY B 1 154 ? -5.152 10.578 -8.695 1 94.62 154 GLY B O 1
ATOM 2598 N N . LEU B 1 155 ? -5.68 11.023 -6.523 1 94.06 155 LEU B N 1
ATOM 2599 C CA . LEU B 1 155 ? -4.469 11.781 -6.215 1 94.06 155 LEU B CA 1
ATOM 2600 C C . LEU B 1 155 ? -3.422 10.891 -5.562 1 94.06 155 LEU B C 1
ATOM 2602 O O . LEU B 1 155 ? -3.549 10.539 -4.387 1 94.06 155 LEU B O 1
ATOM 2606 N N . PRO B 1 156 ? -2.352 10.578 -6.332 1 95.38 156 PRO B N 1
ATOM 2607 C CA . PRO B 1 156 ? -1.354 9.664 -5.766 1 95.38 156 PRO B CA 1
ATOM 2608 C C . PRO B 1 156 ? -0.5 10.32 -4.684 1 95.38 156 PRO B C 1
ATOM 2610 O O . PRO B 1 156 ? -0.256 11.531 -4.734 1 95.38 156 PRO B O 1
ATOM 2613 N N . VAL B 1 157 ? -0.055 9.531 -3.701 1 96.31 157 VAL B N 1
ATOM 2614 C CA . VAL B 1 157 ? 0.861 10.023 -2.678 1 96.31 157 VAL B CA 1
ATOM 2615 C C . VAL B 1 157 ? 2.211 10.352 -3.309 1 96.31 157 VAL B C 1
ATOM 2617 O O . VAL B 1 157 ? 2.779 11.422 -3.051 1 96.31 157 VAL B O 1
ATOM 2620 N N . PHE B 1 158 ? 2.682 9.43 -4.133 1 95 158 PHE B N 1
ATOM 2621 C CA . PHE B 1 158 ? 3.982 9.578 -4.777 1 95 158 PHE B CA 1
ATOM 2622 C C . PHE B 1 158 ? 3.824 10.102 -6.199 1 95 158 PHE B C 1
ATOM 2624 O O . PHE B 1 158 ? 2.943 9.656 -6.938 1 95 158 PHE B O 1
ATOM 2631 N N . ALA B 1 159 ? 4.625 11.039 -6.543 1 88.62 159 ALA B N 1
ATOM 2632 C CA . ALA B 1 159 ? 4.523 11.742 -7.82 1 88.62 159 ALA B CA 1
ATOM 2633 C C . ALA B 1 159 ? 4.664 10.773 -8.992 1 88.62 159 ALA B C 1
ATOM 2635 O O . ALA B 1 159 ? 5.492 9.859 -8.953 1 88.62 159 ALA B O 1
ATOM 2636 N N . PRO B 1 160 ? 3.9 10.969 -9.977 1 86.19 160 PRO B N 1
ATOM 2637 C CA . PRO B 1 160 ? 4.039 10.141 -11.18 1 86.19 160 PRO B CA 1
ATOM 2638 C C . PRO B 1 160 ? 5.445 10.18 -11.766 1 86.19 160 PRO B C 1
ATOM 2640 O O . PRO B 1 160 ? 6.051 11.25 -11.852 1 86.19 160 PRO B O 1
ATOM 2643 N N . GLY B 1 161 ? 5.961 9.023 -12.07 1 82.94 161 GLY B N 1
ATOM 2644 C CA . GLY B 1 161 ? 7.242 8.906 -12.742 1 82.94 161 GLY B CA 1
ATOM 2645 C C . GLY B 1 161 ? 8.422 9.055 -11.805 1 82.94 161 GLY B C 1
ATOM 2646 O O . GLY B 1 161 ? 9.578 8.938 -12.227 1 82.94 161 GLY B O 1
ATOM 2647 N N . ALA B 1 162 ? 8.172 9.297 -10.57 1 85.5 162 ALA B N 1
ATOM 2648 C CA . ALA B 1 162 ? 9.266 9.453 -9.609 1 85.5 162 ALA B CA 1
ATOM 2649 C C . ALA B 1 162 ? 9.594 8.117 -8.945 1 85.5 162 ALA B C 1
ATOM 2651 O O . ALA B 1 162 ? 8.703 7.43 -8.445 1 85.5 162 ALA B O 1
ATOM 2652 N N . TYR B 1 163 ? 10.805 7.746 -9.141 1 92.06 163 TYR B N 1
ATOM 2653 C CA . TYR B 1 163 ? 11.305 6.559 -8.461 1 92.06 163 TYR B CA 1
ATOM 2654 C C . TYR B 1 163 ? 11.844 6.914 -7.078 1 92.06 163 TYR B C 1
ATOM 2656 O O . TYR B 1 163 ? 12.789 7.691 -6.953 1 92.06 163 TYR B O 1
ATOM 2664 N N . GLN B 1 164 ? 11.227 6.418 -6.059 1 93.88 164 GLN B N 1
ATOM 2665 C CA . GLN B 1 164 ? 11.602 6.742 -4.684 1 93.88 164 GLN B CA 1
ATOM 2666 C C . GLN B 1 164 ? 11.922 5.477 -3.889 1 93.88 164 GLN B C 1
ATOM 2668 O O . GLN B 1 164 ? 11.062 4.602 -3.738 1 93.88 164 GLN B O 1
ATOM 2673 N N . ARG B 1 165 ? 13.156 5.434 -3.41 1 96 165 ARG B N 1
ATOM 2674 C CA . ARG B 1 165 ? 13.555 4.336 -2.531 1 96 165 ARG B CA 1
ATOM 2675 C C . ARG B 1 165 ? 13.25 4.664 -1.075 1 96 165 ARG B C 1
ATOM 2677 O O . ARG B 1 165 ? 13.5 5.781 -0.617 1 96 165 ARG B O 1
ATOM 2684 N N . LEU B 1 166 ? 12.719 3.676 -0.376 1 97.5 166 LEU B N 1
ATOM 2685 C CA . LEU B 1 166 ? 12.312 3.824 1.019 1 97.5 166 LEU B CA 1
ATOM 2686 C C . LEU B 1 166 ? 12.898 2.705 1.874 1 97.5 166 LEU B C 1
ATOM 2688 O O . LEU B 1 166 ? 13.484 1.759 1.348 1 97.5 166 LEU B O 1
ATOM 2692 N N . ARG B 1 167 ? 12.852 2.895 3.115 1 97.56 167 ARG B N 1
ATOM 2693 C CA . ARG B 1 167 ? 13.094 1.863 4.117 1 97.56 167 ARG B CA 1
ATOM 2694 C C . ARG B 1 167 ? 11.852 1.625 4.969 1 97.56 167 ARG B C 1
ATOM 2696 O O . ARG B 1 167 ? 11.289 2.566 5.535 1 97.56 167 ARG B O 1
ATOM 2703 N N . ALA B 1 168 ? 11.477 0.369 5.039 1 98.06 168 ALA B N 1
ATOM 2704 C CA . ALA B 1 168 ? 10.336 0.033 5.895 1 98.06 168 ALA B CA 1
ATOM 2705 C C . ALA B 1 168 ? 10.742 0.04 7.367 1 98.06 168 ALA B C 1
ATOM 2707 O O . ALA B 1 168 ? 11.695 -0.63 7.758 1 98.06 168 ALA B O 1
ATOM 2708 N N . VAL B 1 169 ? 9.992 0.786 8.109 1 98 169 VAL B N 1
ATOM 2709 C CA . VAL B 1 169 ? 10.273 0.883 9.531 1 98 169 VAL B CA 1
ATOM 2710 C C . VAL B 1 169 ? 9.305 -0.004 10.312 1 98 169 VAL B C 1
ATOM 2712 O O . VAL B 1 169 ? 9.672 -0.588 11.336 1 98 169 VAL B O 1
ATOM 2715 N N . GLY B 1 170 ? 8.047 -0.107 9.781 1 97.56 170 GLY B N 1
ATOM 2716 C CA . GLY B 1 170 ? 7.074 -0.93 10.484 1 97.56 170 GLY B CA 1
ATOM 2717 C C . GLY B 1 170 ? 5.703 -0.925 9.836 1 97.56 170 GLY B C 1
ATOM 2718 O O . GLY B 1 170 ? 5.473 -0.196 8.867 1 97.56 170 GLY B O 1
ATOM 2719 N N . ALA B 1 171 ? 4.875 -1.778 10.359 1 98.56 171 ALA B N 1
ATOM 2720 C CA . ALA B 1 171 ? 3.471 -1.895 9.977 1 98.56 171 ALA B CA 1
ATOM 2721 C C . ALA B 1 171 ? 2.598 -2.213 11.188 1 98.56 171 ALA B C 1
ATOM 2723 O O . ALA B 1 171 ? 2.93 -3.092 11.984 1 98.56 171 ALA B O 1
ATOM 2724 N N . THR B 1 172 ? 1.546 -1.487 11.297 1 98.44 172 THR B N 1
ATOM 2725 C CA . THR B 1 172 ? 0.662 -1.645 12.445 1 98.44 172 THR B CA 1
ATOM 2726 C C . THR B 1 172 ? -0.789 -1.798 11.992 1 98.44 172 THR B C 1
ATOM 2728 O O . THR B 1 172 ? -1.418 -0.826 11.57 1 98.44 172 THR B O 1
ATOM 2731 N N . PRO B 1 173 ? -1.354 -3.014 12.047 1 98.38 173 PRO B N 1
ATOM 2732 C CA . PRO B 1 173 ? -2.799 -3.152 11.844 1 98.38 173 PRO B CA 1
ATOM 2733 C C . PRO B 1 173 ? -3.613 -2.635 13.031 1 98.38 173 PRO B C 1
ATOM 2735 O O . PRO B 1 173 ? -3.205 -2.797 14.18 1 98.38 173 PRO B O 1
ATOM 2738 N N . PHE B 1 174 ? -4.676 -1.955 12.742 1 98.5 174 PHE B N 1
ATOM 2739 C CA . PHE B 1 174 ? -5.566 -1.454 13.781 1 98.5 174 PHE B CA 1
ATOM 2740 C C . PHE B 1 174 ? -6.863 -2.258 13.82 1 98.5 174 PHE B C 1
ATOM 2742 O O . PHE B 1 174 ? -7.23 -2.895 12.828 1 98.5 174 PHE B O 1
ATOM 2749 N N . ASP B 1 175 ? -7.574 -2.168 14.922 1 97.75 175 ASP B N 1
ATOM 2750 C CA . ASP B 1 175 ? -8.812 -2.914 15.133 1 97.75 175 ASP B CA 1
ATOM 2751 C C . ASP B 1 175 ? -9.883 -2.492 14.133 1 97.75 175 ASP B C 1
ATOM 2753 O O . ASP B 1 175 ? -10.734 -3.299 13.742 1 97.75 175 ASP B O 1
ATOM 2757 N N . CYS B 1 176 ? -9.844 -1.341 13.656 1 97.5 176 CYS B N 1
ATOM 2758 C CA . CYS B 1 176 ? -10.891 -0.822 12.781 1 97.5 176 CYS B CA 1
ATOM 2759 C C . CYS B 1 176 ? -10.68 -1.271 11.344 1 97.5 176 CYS B C 1
ATOM 2761 O O . CYS B 1 176 ? -11.5 -0.987 10.469 1 97.5 176 CYS B O 1
ATOM 2763 N N . GLY B 1 177 ? -9.492 -1.833 11.039 1 97.75 177 GLY B N 1
ATOM 2764 C CA . GLY B 1 177 ? -9.258 -2.363 9.703 1 97.75 177 GLY B CA 1
ATOM 2765 C C . GLY B 1 177 ? -8.305 -1.517 8.883 1 97.75 177 GLY B C 1
ATOM 2766 O O . GLY B 1 177 ? -8.008 -1.844 7.734 1 97.75 177 GLY B O 1
ATOM 2767 N N . ILE B 1 178 ? -7.789 -0.472 9.445 1 98.62 178 ILE B N 1
ATOM 2768 C CA . ILE B 1 178 ? -6.738 0.331 8.82 1 98.62 178 ILE B CA 1
ATOM 2769 C C . ILE B 1 178 ? -5.371 -0.256 9.156 1 98.62 178 ILE B C 1
ATOM 2771 O O . ILE B 1 178 ? -5.188 -0.848 10.227 1 98.62 178 ILE B O 1
ATOM 2775 N N . ILE B 1 179 ? -4.445 -0.117 8.258 1 98.88 179 ILE B N 1
ATOM 2776 C CA . ILE B 1 179 ? -3.061 -0.5 8.516 1 98.88 179 ILE B CA 1
ATOM 2777 C C . ILE B 1 179 ? -2.152 0.716 8.359 1 98.88 179 ILE B C 1
ATOM 2779 O O . ILE B 1 179 ? -2.129 1.351 7.301 1 98.88 179 ILE B O 1
ATOM 2783 N N . ALA B 1 180 ? -1.403 1.041 9.375 1 98.88 180 ALA B N 1
ATOM 2784 C CA . ALA B 1 180 ? -0.402 2.098 9.266 1 98.88 180 ALA B CA 1
ATOM 2785 C C . ALA B 1 180 ? 0.928 1.542 8.766 1 98.88 180 ALA B C 1
ATOM 2787 O O . ALA B 1 180 ? 1.496 0.634 9.375 1 98.88 180 ALA B O 1
ATOM 2788 N N . LEU B 1 181 ? 1.361 2.025 7.66 1 98.81 181 LEU B N 1
ATOM 2789 C CA . LEU B 1 181 ? 2.701 1.741 7.16 1 98.81 181 LEU B CA 1
ATOM 2790 C C . LEU B 1 181 ? 3.65 2.898 7.457 1 98.81 181 LEU B C 1
ATOM 2792 O O . LEU B 1 181 ? 3.322 4.059 7.191 1 98.81 181 LEU B O 1
ATOM 2796 N N . HIS B 1 182 ? 4.789 2.602 8.047 1 98.81 182 HIS B N 1
ATOM 2797 C CA . HIS B 1 182 ? 5.805 3.584 8.398 1 98.81 182 HIS B CA 1
ATOM 2798 C C . HIS B 1 182 ? 7.078 3.377 7.586 1 98.81 182 HIS B C 1
ATOM 2800 O O . HIS B 1 182 ? 7.711 2.322 7.676 1 98.81 182 HIS B O 1
ATOM 2806 N N . PHE B 1 183 ? 7.402 4.398 6.762 1 98.5 183 PHE B N 1
ATOM 2807 C CA . PHE B 1 183 ? 8.594 4.355 5.926 1 98.5 183 PHE B CA 1
ATOM 2808 C C . PHE B 1 183 ? 9.5 5.551 6.207 1 98.5 183 PHE B C 1
ATOM 2810 O O . PHE B 1 183 ? 9.047 6.562 6.75 1 98.5 183 PHE B O 1
ATOM 2817 N N . GLU B 1 184 ? 10.719 5.359 5.863 1 98 184 GLU B N 1
ATOM 2818 C CA . GLU B 1 184 ? 11.688 6.445 5.762 1 98 184 GLU B CA 1
ATOM 2819 C C . GLU B 1 184 ? 12.344 6.477 4.383 1 98 184 GLU B C 1
ATOM 2821 O O . GLU B 1 184 ? 12.656 5.426 3.814 1 98 184 GLU B O 1
ATOM 2826 N N . PRO B 1 185 ? 12.477 7.691 3.838 1 96 185 PRO B N 1
ATOM 2827 C CA . PRO B 1 185 ? 13.195 7.738 2.561 1 96 185 PRO B CA 1
ATOM 2828 C C . PRO B 1 185 ? 14.641 7.25 2.676 1 96 185 PRO B C 1
ATOM 2830 O O . PRO B 1 185 ? 15.281 7.457 3.709 1 96 185 PRO B O 1
ATOM 2833 N N . GLN B 1 186 ? 14.977 6.504 1.648 1 91.69 186 GLN B N 1
ATOM 2834 C CA . GLN B 1 186 ? 16.391 6.152 1.538 1 91.69 186 GLN B CA 1
ATOM 2835 C C . GLN B 1 186 ? 17.141 7.148 0.66 1 91.69 186 GLN B C 1
ATOM 2837 O O . GLN B 1 186 ? 16.953 7.18 -0.558 1 91.69 186 GLN B O 1
ATOM 2842 N N . ARG B 1 187 ? 17.688 8.102 1.24 1 74.56 187 ARG B N 1
ATOM 2843 C CA . ARG B 1 187 ? 18.391 9.156 0.511 1 74.56 187 ARG B CA 1
ATOM 2844 C C . ARG B 1 187 ? 19.703 8.633 -0.082 1 74.56 187 ARG B C 1
ATOM 2846 O O . ARG B 1 187 ? 20.344 7.746 0.492 1 74.56 187 ARG B O 1
ATOM 2853 N N . SER B 1 188 ? 19.828 8.836 -1.516 1 59.16 188 SER B N 1
ATOM 2854 C CA . SER B 1 188 ? 21.062 8.469 -2.205 1 59.16 188 SER B CA 1
ATOM 2855 C C . SER B 1 188 ? 22.281 9.031 -1.485 1 59.16 188 SER B C 1
ATOM 2857 O O . SER B 1 188 ? 22.203 10.055 -0.81 1 59.16 188 SER B O 1
#

Solvent-accessible surface area (backbone atoms only — not comparable to full-atom values): 19750 Å² total; per-residue (Å²): 121,39,44,32,33,37,47,36,58,23,28,57,51,24,26,56,24,30,80,85,62,44,64,87,68,63,76,73,74,78,40,68,64,53,53,54,52,50,49,60,67,46,65,55,41,54,35,38,41,32,25,49,78,42,42,70,53,51,52,60,50,50,69,68,57,48,54,88,74,77,42,57,60,67,58,46,48,47,66,57,67,39,38,32,41,30,46,30,80,83,52,90,65,52,93,50,81,61,40,44,54,45,62,75,60,62,68,58,54,52,52,52,60,25,68,43,90,75,50,24,33,36,31,64,39,34,55,70,48,42,20,51,38,54,74,67,64,61,50,51,34,38,35,39,37,28,20,43,24,32,49,42,54,46,34,44,54,61,42,72,69,42,74,42,52,38,40,53,75,47,60,45,68,39,91,61,31,36,33,37,38,33,34,26,64,51,77,129,121,39,44,31,31,37,48,35,57,23,28,56,52,24,24,57,21,30,80,85,63,47,64,86,68,62,75,74,73,77,40,70,65,52,54,54,53,50,50,61,67,47,66,54,42,54,36,37,42,32,23,49,78,42,42,70,54,49,54,59,50,50,69,68,57,47,53,88,73,76,41,58,58,68,58,46,48,48,65,58,67,38,38,31,42,29,47,30,79,83,53,86,63,53,95,50,81,62,39,43,55,46,62,74,60,63,66,58,54,52,51,53,59,25,67,45,89,76,50,23,34,35,32,63,38,34,52,68,48,43,18,53,38,54,74,66,64,61,50,50,34,37,35,40,36,28,20,41,24,32,49,41,54,46,32,46,54,60,43,72,69,42,74,43,51,40,38,53,74,47,61,47,68,39,93,62,33,38,32,39,38,33,35,26,64,50,78,131

Nearest PDB structures (foldseek):
  8jsv-assembly5_J  TM=8.015E-01  e=5.238E-16  Leptospira interrogans serovar Pomona
  3jtw-assembly1_A-2  TM=8.320E-01  e=2.871E-14  Pediococcus pentosaceus ATCC 25745
  3jtw-assembly2_B-3  TM=8.378E-01  e=4.998E-14  Pediococcus pentosaceus ATCC 25745
  7xh2-assembly1_A  TM=8.231E-01  e=6.394E-14  Pseudomonas fluorescens
  1d1g-assembly1_B  TM=8.062E-01  e=9.253E-14  Thermotoga maritima